Protein AF-0000000083247698 (afdb_homodimer)

Foldseek 3Di:
DPPPPPPPPPVVVVPVLLQLDADPVLVVVLLVLLLVLLVLQLVLLVVVVVVCVVVVHDDDPLSVLSNVLSVLSNVVSVVCVVCVVVSNDQLVVQLVSLVVSLVSLVVSLVVLCCLCPNPPNVLVVCCVVPQVVDQDDDPDPVNVVSVVSNVNSVSSVSNNVSSVVNNVSSVVSNVSSVVSVVVSD/DPPPPPPPPPPVPVPPLLQLDADPVLVVVLLVLLLVLLVLQLVLLVVVVVVCVVVVHDDDPLSVLSNVLSVLSNVVSVVCVVCVVVSNNALVVQLVSLVVSLVSLVVSLVVLCCLCPNPPNVLVVCCVVPQVVDADDDPDPVNVVSVVSNVNSVSSVSNNVSSVVNNVSSVVSNVSSVVSVVVSD

Structure (mmCIF, N/CA/C/O backbone):
data_AF-0000000083247698-model_v1
#
loop_
_entity.id
_entity.type
_entity.pdbx_description
1 polymer Bgt-4722
#
loop_
_atom_site.group_PDB
_atom_site.id
_atom_site.type_symbol
_atom_site.label_atom_id
_atom_site.label_alt_id
_atom_site.label_comp_id
_atom_site.label_asym_id
_atom_site.label_entity_id
_atom_site.label_seq_id
_atom_site.pdbx_PDB_ins_code
_atom_site.Cartn_x
_atom_site.Cartn_y
_atom_site.Cartn_z
_atom_site.occupancy
_atom_site.B_iso_or_equiv
_atom_site.auth_seq_id
_atom_site.auth_comp_id
_atom_site.auth_asym_id
_atom_site.auth_atom_id
_atom_site.pdbx_PDB_model_num
ATOM 1 N N . MET A 1 1 ? 37.094 58.906 33.906 1 31.52 1 MET A N 1
ATOM 2 C CA . MET A 1 1 ? 36.75 58.562 32.562 1 31.52 1 MET A CA 1
ATOM 3 C C . MET A 1 1 ? 36.188 57.125 32.5 1 31.52 1 MET A C 1
ATOM 5 O O . MET A 1 1 ? 36.906 56.156 32.656 1 31.52 1 MET A O 1
ATOM 9 N N . ALA A 1 2 ? 35.031 56.875 33.094 1 42.62 2 ALA A N 1
ATOM 10 C CA . ALA A 1 2 ? 34.25 55.656 33.281 1 42.62 2 ALA A CA 1
ATOM 11 C C . ALA A 1 2 ? 33.969 54.969 31.953 1 42.62 2 ALA A C 1
ATOM 13 O O . ALA A 1 2 ? 33.531 55.625 31 1 42.62 2 ALA A O 1
ATOM 14 N N . LEU A 1 3 ? 34.75 53.969 31.531 1 37.84 3 LEU A N 1
ATOM 15 C CA . LEU A 1 3 ? 34.531 53.062 30.406 1 37.84 3 LEU A CA 1
ATOM 16 C C . LEU A 1 3 ? 33.062 52.688 30.328 1 37.84 3 LEU A C 1
ATOM 18 O O . LEU A 1 3 ? 32.5 52.094 31.25 1 37.84 3 LEU A O 1
ATOM 22 N N . THR A 1 4 ? 32.188 53.531 29.75 1 34.91 4 THR A N 1
ATOM 23 C CA . THR A 1 4 ? 30.797 53.25 29.359 1 34.91 4 THR A CA 1
ATOM 24 C C . THR A 1 4 ? 30.703 51.844 28.75 1 34.91 4 THR A C 1
ATOM 26 O O . THR A 1 4 ? 31.281 51.594 27.688 1 34.91 4 THR A O 1
ATOM 29 N N . GLU A 1 5 ? 30.781 50.781 29.547 1 37.75 5 GLU A N 1
ATOM 30 C CA . GLU A 1 5 ? 30.406 49.469 29.047 1 37.75 5 GLU A CA 1
ATOM 31 C C . GLU A 1 5 ? 29.25 49.531 28.078 1 37.75 5 GLU A C 1
ATOM 33 O O . GLU A 1 5 ? 28.172 50.031 28.422 1 37.75 5 GLU A O 1
ATOM 38 N N . SER A 1 6 ? 29.484 49.875 26.781 1 38.38 6 SER A N 1
ATOM 39 C CA . SER A 1 6 ? 28.531 49.75 25.688 1 38.38 6 SER A CA 1
ATOM 40 C C . SER A 1 6 ? 27.641 48.531 25.875 1 38.38 6 SER A C 1
ATOM 42 O O . SER A 1 6 ? 28.125 47.438 26.078 1 38.38 6 SER A O 1
ATOM 44 N N . THR A 1 7 ? 26.547 48.594 26.625 1 40.41 7 THR A N 1
ATOM 45 C CA . THR A 1 7 ? 25.438 47.656 26.609 1 40.41 7 THR A CA 1
ATOM 46 C C . THR A 1 7 ? 25.203 47.125 25.203 1 40.41 7 THR A C 1
ATOM 48 O O . THR A 1 7 ? 24.734 47.875 24.328 1 40.41 7 THR A O 1
ATOM 51 N N . MET A 1 8 ? 26.141 46.406 24.531 1 43.09 8 MET A N 1
ATOM 52 C CA . MET A 1 8 ? 25.781 45.719 23.281 1 43.09 8 MET A CA 1
ATOM 53 C C . MET A 1 8 ? 24.359 45.188 23.344 1 43.09 8 MET A C 1
ATOM 55 O O . MET A 1 8 ? 23.984 44.5 24.281 1 43.09 8 MET A O 1
ATOM 59 N N . PRO A 1 9 ? 23.344 45.938 22.844 1 39.94 9 PRO A N 1
ATOM 60 C CA . PRO A 1 9 ? 21.984 45.344 22.812 1 39.94 9 PRO A CA 1
ATOM 61 C C . PRO A 1 9 ? 22 43.875 22.5 1 39.94 9 PRO A C 1
ATOM 63 O O . PRO A 1 9 ? 22.844 43.406 21.734 1 39.94 9 PRO A O 1
ATOM 66 N N . GLU A 1 10 ? 21.875 42.969 23.453 1 40.12 10 GLU A N 1
ATOM 67 C CA . GLU A 1 10 ? 21.531 41.594 23.156 1 40.12 10 GLU A CA 1
ATOM 68 C C . GLU A 1 10 ? 20.656 41.5 21.906 1 40.12 10 GLU A C 1
ATOM 70 O O . GLU A 1 10 ? 19.531 42 21.906 1 40.12 10 GLU A O 1
ATOM 75 N N . VAL A 1 11 ? 21.188 41.781 20.672 1 40.38 11 VAL A N 1
ATOM 76 C CA . VAL A 1 11 ? 20.438 41.344 19.484 1 40.38 11 VAL A CA 1
ATOM 77 C C . VAL A 1 11 ? 19.734 40.031 19.781 1 40.38 11 VAL A C 1
ATOM 79 O O . VAL A 1 11 ? 20.375 39 19.953 1 40.38 11 VAL A O 1
ATOM 82 N N . VAL A 1 12 ? 18.812 40.031 20.703 1 40.03 12 VAL A N 1
ATOM 83 C CA . VAL A 1 12 ? 17.859 38.938 20.688 1 40.03 12 VAL A CA 1
ATOM 84 C C . VAL A 1 12 ? 17.656 38.438 19.25 1 40.03 12 VAL A C 1
ATOM 86 O O . VAL A 1 12 ? 17.078 39.156 18.438 1 40.03 12 VAL A O 1
ATOM 89 N N . VAL A 1 13 ? 18.703 38.031 18.594 1 41.31 13 VAL A N 1
ATOM 90 C CA . VAL A 1 13 ? 18.406 37.25 17.391 1 41.31 13 VAL A CA 1
ATOM 91 C C . VAL A 1 13 ? 17.125 36.438 17.609 1 41.31 13 VAL A C 1
ATOM 93 O O . VAL A 1 13 ? 17.062 35.531 18.422 1 41.31 13 VAL A O 1
ATOM 96 N N . ARG A 1 14 ? 16.047 37.094 17.719 1 40.25 14 ARG A N 1
ATOM 97 C CA . ARG A 1 14 ? 14.781 36.406 17.547 1 40.25 14 ARG A CA 1
ATOM 98 C C . ARG A 1 14 ? 14.906 35.344 16.469 1 40.25 14 ARG A C 1
ATOM 100 O O . ARG A 1 14 ? 15.062 35.656 15.281 1 40.25 14 ARG A O 1
ATOM 107 N N . ARG A 1 15 ? 15.68 34.25 16.609 1 41.81 15 ARG A N 1
ATOM 108 C CA . ARG A 1 15 ? 15.438 33.125 15.727 1 41.81 15 ARG A CA 1
ATOM 109 C C . ARG A 1 15 ? 14 33.094 15.219 1 41.81 15 ARG A C 1
ATOM 111 O O . ARG A 1 15 ? 13.078 32.812 15.977 1 41.81 15 ARG A O 1
ATOM 118 N N . ILE A 1 16 ? 13.57 34.188 14.562 1 43.81 16 ILE A N 1
ATOM 119 C CA . ILE A 1 16 ? 12.312 34.156 13.828 1 43.81 16 ILE A CA 1
ATOM 120 C C . ILE A 1 16 ? 12.109 32.75 13.258 1 43.81 16 ILE A C 1
ATOM 122 O O . ILE A 1 16 ? 12.836 32.312 12.359 1 43.81 16 ILE A O 1
ATOM 126 N N . ARG A 1 17 ? 11.984 31.75 13.992 1 48.09 17 ARG A N 1
ATOM 127 C CA . ARG A 1 17 ? 11.438 30.484 13.484 1 48.09 17 ARG A CA 1
ATOM 128 C C . ARG A 1 17 ? 10.508 30.734 12.297 1 48.09 17 ARG A C 1
ATOM 130 O O . ARG A 1 17 ? 9.391 31.219 12.477 1 48.09 17 ARG A O 1
ATOM 137 N N . THR A 1 18 ? 11.094 31.375 11.172 1 50.66 18 THR A N 1
ATOM 138 C CA . THR A 1 18 ? 10.305 31.5 9.945 1 50.66 18 THR A CA 1
ATOM 139 C C . THR A 1 18 ? 9.422 30.266 9.742 1 50.66 18 THR A C 1
ATOM 141 O O . THR A 1 18 ? 9.922 29.141 9.68 1 50.66 18 THR A O 1
ATOM 144 N N . LYS A 1 19 ? 8.344 30.203 10.398 1 61.69 19 LYS A N 1
ATOM 145 C CA . LYS A 1 19 ? 7.332 29.172 10.289 1 61.69 19 LYS A CA 1
ATOM 146 C C . LYS A 1 19 ? 6.801 29.062 8.867 1 61.69 19 LYS A C 1
ATOM 148 O O . LYS A 1 19 ? 6.23 30.016 8.336 1 61.69 19 LYS A O 1
ATOM 153 N N . TYR A 1 20 ? 7.531 28.312 7.895 1 67.56 20 TYR A N 1
ATOM 154 C CA . TYR A 1 20 ? 6.961 28.016 6.586 1 67.56 20 TYR A CA 1
ATOM 155 C C . TYR A 1 20 ? 5.559 27.422 6.719 1 67.56 20 TYR A C 1
ATOM 157 O O . TYR A 1 20 ? 5.324 26.547 7.551 1 67.56 20 TYR A O 1
ATOM 165 N N . HIS A 1 21 ? 4.695 28.203 6.203 1 75.5 21 HIS A N 1
ATOM 166 C CA . HIS A 1 21 ? 3.316 27.734 6.234 1 75.5 21 HIS A CA 1
ATOM 167 C C . HIS A 1 21 ? 3.053 26.734 5.109 1 75.5 21 HIS A C 1
ATOM 169 O O . HIS A 1 21 ? 3.074 27.109 3.932 1 75.5 21 HIS A O 1
ATOM 175 N N . TRP A 1 22 ? 3.148 25.5 5.34 1 78.06 22 TRP A N 1
ATOM 176 C CA . TRP A 1 22 ? 2.834 24.453 4.367 1 78.06 22 TRP A CA 1
ATOM 177 C C . TRP A 1 22 ? 1.338 24.156 4.348 1 78.06 22 TRP A C 1
ATOM 179 O O . TRP A 1 22 ? 0.688 24.141 5.395 1 78.06 22 TRP A O 1
ATOM 189 N N . PRO A 1 23 ? 0.84 24.156 3.156 1 81.25 23 PRO A N 1
ATOM 190 C CA . PRO A 1 23 ? -0.555 23.719 3.088 1 81.25 23 PRO A CA 1
ATOM 191 C C . PRO A 1 23 ? -0.752 22.312 3.619 1 81.25 23 PRO A C 1
ATOM 193 O O . PRO A 1 23 ? -0.334 21.344 2.979 1 81.25 23 PRO A O 1
ATOM 196 N N . SER A 1 24 ? -1.367 22.156 4.594 1 78.81 24 SER A N 1
ATOM 197 C CA . SER A 1 24 ? -1.442 20.906 5.34 1 78.81 24 SER A CA 1
ATOM 198 C C . SER A 1 24 ? -2.16 19.828 4.539 1 78.81 24 SER A C 1
ATOM 200 O O . SER A 1 24 ? -1.718 18.672 4.504 1 78.81 24 SER A O 1
ATOM 202 N N . VAL A 1 25 ? -3.215 20.172 3.852 1 78.69 25 VAL A N 1
ATOM 203 C CA . VAL A 1 25 ? -4.012 19.172 3.133 1 78.69 25 VAL A CA 1
ATOM 204 C C . VAL A 1 25 ? -3.217 18.625 1.95 1 78.69 25 VAL A C 1
ATOM 206 O O . VAL A 1 25 ? -3.193 17.422 1.717 1 78.69 25 VAL A O 1
ATOM 209 N N . GLN A 1 26 ? -2.582 19.547 1.287 1 84 26 GLN A N 1
ATOM 210 C CA . GLN A 1 26 ? -1.812 19.141 0.116 1 84 26 GLN A CA 1
ATOM 211 C C . GLN A 1 26 ? -0.6 18.312 0.517 1 84 26 GLN A C 1
ATOM 213 O O . GLN A 1 26 ? -0.298 17.297 -0.121 1 84 26 GLN A O 1
ATOM 218 N N . LEU A 1 27 ? -0.031 18.656 1.546 1 85.88 27 LEU A N 1
ATOM 219 C CA . LEU A 1 27 ? 1.153 17.938 2.016 1 85.88 27 LEU A CA 1
ATOM 220 C C . LEU A 1 27 ? 0.784 16.562 2.525 1 85.88 27 LEU A C 1
ATOM 222 O O . LEU A 1 27 ? 1.477 15.578 2.234 1 85.88 27 LEU A O 1
ATOM 226 N N . ASN A 1 28 ? -0.292 16.578 3.188 1 83.69 28 ASN A N 1
ATOM 227 C CA . ASN A 1 28 ? -0.731 15.289 3.73 1 83.69 28 ASN A CA 1
ATOM 228 C C . ASN A 1 28 ? -1.12 14.32 2.621 1 83.69 28 ASN A C 1
ATOM 230 O O . ASN A 1 28 ? -0.814 13.125 2.699 1 83.69 28 ASN A O 1
ATOM 234 N N . SER A 1 29 ? -1.734 14.797 1.701 1 84.62 29 SER A N 1
ATOM 235 C CA . SER A 1 29 ? -2.123 13.953 0.578 1 84.62 29 SER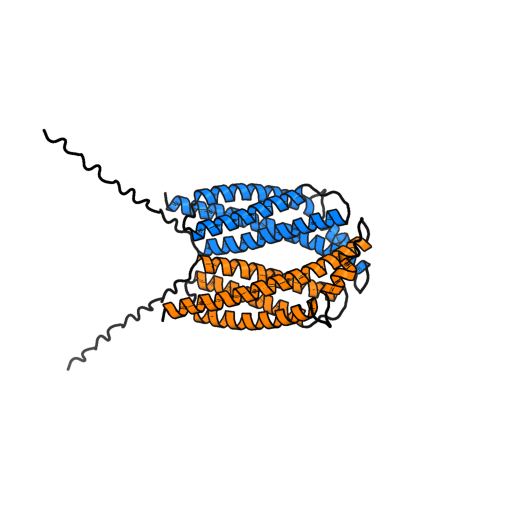 A CA 1
ATOM 236 C C . SER A 1 29 ? -0.903 13.453 -0.188 1 84.62 29 SER A C 1
ATOM 238 O O . SER A 1 29 ? -0.856 12.297 -0.606 1 84.62 29 SER A O 1
ATOM 240 N N . TRP A 1 30 ? -0.017 14.359 -0.376 1 91.06 30 TRP A N 1
ATOM 241 C CA . TRP A 1 30 ? 1.212 13.984 -1.066 1 91.06 30 TRP A CA 1
ATOM 242 C C . TRP A 1 30 ? 1.955 12.891 -0.298 1 91.06 30 TRP A C 1
ATOM 244 O O . TRP A 1 30 ? 2.389 11.898 -0.882 1 91.06 30 TRP A O 1
ATOM 254 N N . LEU A 1 31 ? 2.074 13.055 1.027 1 89.69 31 LEU A N 1
ATOM 255 C CA . LEU A 1 31 ? 2.783 12.094 1.863 1 89.69 31 LEU A CA 1
ATOM 256 C C . LEU A 1 31 ? 2.107 10.727 1.809 1 89.69 31 LEU A C 1
ATOM 258 O O . LEU A 1 31 ? 2.785 9.703 1.708 1 89.69 31 LEU A O 1
ATOM 262 N N . ALA A 1 32 ? 0.828 10.734 1.843 1 87.19 32 ALA A N 1
ATOM 263 C CA . ALA A 1 32 ? 0.068 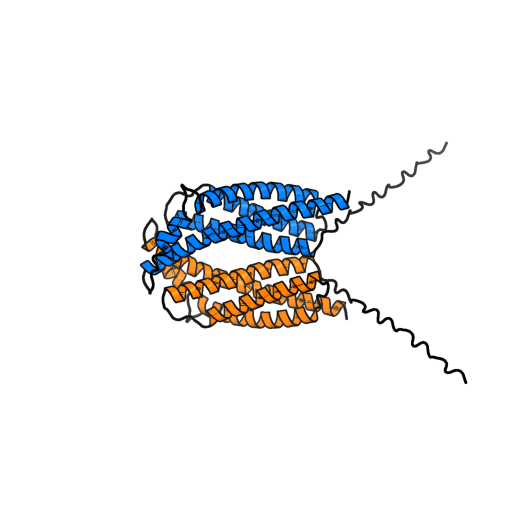9.484 1.832 1 87.19 32 ALA A CA 1
ATOM 264 C C . ALA A 1 32 ? 0.256 8.742 0.515 1 87.19 32 ALA A C 1
ATOM 266 O O . ALA A 1 32 ? 0.58 7.547 0.509 1 87.19 32 ALA A O 1
ATOM 267 N N . ILE A 1 33 ? 0.154 9.391 -0.565 1 90 33 ILE A N 1
ATOM 268 C CA . ILE A 1 33 ? 0.223 8.781 -1.886 1 90 33 ILE A CA 1
ATOM 269 C C . ILE A 1 33 ? 1.647 8.305 -2.16 1 90 33 ILE A C 1
ATOM 271 O O . ILE A 1 33 ? 1.853 7.195 -2.662 1 90 33 ILE A O 1
ATOM 275 N N . MET A 1 34 ? 2.619 9.109 -1.804 1 94 34 MET A N 1
ATOM 276 C CA . MET A 1 34 ? 4.012 8.75 -2.061 1 94 34 MET A CA 1
ATOM 277 C C . MET A 1 34 ? 4.445 7.586 -1.179 1 94 34 MET A C 1
ATOM 279 O O . MET A 1 34 ? 5.258 6.758 -1.592 1 94 34 MET A O 1
ATOM 283 N N . LEU A 1 35 ? 3.898 7.57 -0.007 1 90.25 35 LEU A N 1
ATOM 284 C CA . LEU A 1 35 ? 4.234 6.449 0.866 1 90.25 35 LEU A CA 1
ATOM 285 C C . LEU A 1 35 ? 3.668 5.145 0.315 1 90.25 35 LEU A C 1
ATOM 287 O O . LEU A 1 35 ? 4.371 4.133 0.253 1 90.25 35 LEU A O 1
ATOM 291 N N . VAL A 1 36 ? 2.432 5.176 -0.107 1 89.19 36 VAL A N 1
ATOM 292 C CA . VAL A 1 36 ? 1.795 3.996 -0.683 1 89.19 36 VAL A CA 1
ATOM 293 C C . VAL A 1 36 ? 2.537 3.574 -1.949 1 89.19 36 VAL A C 1
ATOM 295 O O . VAL A 1 36 ? 2.857 2.396 -2.127 1 89.19 36 VAL A O 1
ATOM 298 N N . GLY A 1 37 ? 2.812 4.535 -2.805 1 92.81 37 GLY A N 1
ATOM 299 C CA . GLY A 1 37 ? 3.477 4.246 -4.066 1 92.81 37 GLY A CA 1
ATOM 300 C C . GLY A 1 37 ? 4.875 3.682 -3.889 1 92.81 37 GLY A C 1
ATOM 301 O O . GLY A 1 37 ? 5.23 2.684 -4.52 1 92.81 37 GLY A O 1
ATOM 302 N N . SER A 1 38 ? 5.656 4.242 -3.043 1 94.81 38 SER A N 1
ATOM 303 C CA . SER A 1 38 ? 7.031 3.807 -2.83 1 94.81 38 SER A CA 1
ATOM 304 C C . SER A 1 38 ? 7.078 2.438 -2.16 1 94.81 38 SER A C 1
ATOM 306 O O . SER A 1 38 ? 7.926 1.606 -2.496 1 94.81 38 SER A O 1
ATOM 308 N N . SER A 1 39 ? 6.238 2.217 -1.213 1 90.88 39 SER A N 1
ATOM 309 C CA . SER A 1 39 ? 6.191 0.914 -0.557 1 90.88 39 SER A CA 1
ATOM 310 C C . SER A 1 39 ? 5.742 -0.177 -1.524 1 90.88 39 SER A C 1
ATOM 312 O O . SER A 1 39 ? 6.254 -1.298 -1.484 1 90.88 39 SER A O 1
ATOM 314 N N . ALA A 1 40 ? 4.742 0.139 -2.35 1 92.31 40 ALA A N 1
ATOM 315 C CA . ALA A 1 40 ? 4.27 -0.819 -3.346 1 92.31 40 ALA A CA 1
ATOM 316 C C . ALA A 1 40 ? 5.383 -1.187 -4.324 1 92.31 40 ALA A C 1
ATOM 318 O O . ALA A 1 40 ? 5.578 -2.363 -4.637 1 92.31 40 ALA A O 1
ATOM 319 N N . ILE A 1 41 ? 6.094 -0.182 -4.801 1 96.44 41 ILE A N 1
ATOM 320 C CA . ILE A 1 41 ? 7.172 -0.425 -5.754 1 96.44 41 ILE A CA 1
ATOM 321 C C . ILE A 1 41 ? 8.266 -1.256 -5.094 1 96.44 41 ILE A C 1
ATOM 323 O O . ILE A 1 41 ? 8.789 -2.201 -5.695 1 96.44 41 ILE A O 1
ATOM 327 N N . LEU A 1 42 ? 8.609 -0.902 -3.898 1 94.62 42 LEU A N 1
ATOM 328 C CA . LEU A 1 42 ? 9.609 -1.665 -3.154 1 94.62 42 LEU A CA 1
ATOM 329 C C . LEU A 1 42 ? 9.18 -3.119 -3 1 94.62 42 LEU A C 1
ATOM 331 O O . LEU A 1 42 ? 9.969 -4.035 -3.225 1 94.62 42 LEU A O 1
ATOM 335 N N . GLY A 1 43 ? 7.973 -3.297 -2.668 1 92.12 43 GLY A N 1
ATOM 336 C CA . GLY A 1 43 ? 7.461 -4.648 -2.512 1 92.12 43 GLY A CA 1
ATOM 337 C C . GLY A 1 43 ? 7.453 -5.438 -3.807 1 92.12 43 GLY A C 1
ATOM 338 O O . GLY A 1 43 ? 7.852 -6.605 -3.832 1 92.12 43 GLY A O 1
ATOM 339 N N . ILE A 1 44 ? 7.012 -4.809 -4.867 1 95.75 44 ILE A N 1
ATOM 340 C CA . ILE A 1 44 ? 6.906 -5.477 -6.16 1 95.75 44 ILE A CA 1
ATOM 341 C C . ILE A 1 44 ? 8.289 -5.91 -6.633 1 95.75 44 ILE A C 1
ATOM 343 O O . ILE A 1 44 ? 8.5 -7.07 -6.992 1 95.75 44 ILE A O 1
ATOM 347 N N . PHE A 1 45 ? 9.25 -5.043 -6.598 1 98 45 PHE A N 1
ATOM 348 C CA . PHE A 1 45 ? 10.562 -5.363 -7.152 1 98 45 PHE A CA 1
ATOM 349 C C . PHE A 1 45 ? 11.344 -6.27 -6.207 1 98 45 PHE A C 1
ATOM 351 O O . PHE A 1 45 ? 12.195 -7.043 -6.648 1 98 45 PHE A O 1
ATOM 358 N N . SER A 1 46 ? 11.062 -6.215 -4.949 1 95.75 46 SER A N 1
ATOM 359 C CA . SER A 1 46 ? 11.625 -7.219 -4.051 1 95.75 46 SER A CA 1
ATOM 360 C C . SER A 1 46 ? 11.109 -8.609 -4.391 1 95.75 46 SER A C 1
ATOM 362 O O . SER A 1 46 ? 11.867 -9.586 -4.363 1 95.75 46 SER A O 1
ATOM 364 N N . SER A 1 47 ? 9.805 -8.68 -4.754 1 95.44 47 SER A N 1
ATOM 365 C CA . SER A 1 47 ? 9.234 -9.969 -5.137 1 95.44 47 SER A CA 1
ATOM 366 C C . SER A 1 47 ? 9.812 -10.461 -6.457 1 95.44 47 SER A C 1
ATOM 368 O O . SER A 1 47 ? 9.969 -11.664 -6.664 1 95.44 47 SER A O 1
ATOM 370 N N . PHE A 1 48 ? 10.125 -9.531 -7.352 1 96.94 48 PHE A N 1
ATOM 371 C CA . PHE A 1 48 ? 10.734 -9.906 -8.617 1 96.94 48 PHE A CA 1
ATOM 372 C C . PHE A 1 48 ? 12.109 -10.531 -8.398 1 96.94 48 PHE A C 1
ATOM 374 O O . PHE A 1 48 ? 12.453 -11.531 -9.023 1 96.94 48 PHE A O 1
ATOM 381 N N . ILE A 1 49 ? 12.844 -9.914 -7.547 1 96.94 49 ILE A N 1
ATOM 382 C CA . ILE A 1 49 ? 14.172 -10.438 -7.254 1 96.94 49 ILE A CA 1
ATOM 383 C C . ILE A 1 49 ? 14.055 -11.836 -6.645 1 96.94 49 ILE A C 1
ATOM 385 O O . ILE A 1 49 ? 14.805 -12.742 -7.016 1 96.94 49 ILE A O 1
ATOM 389 N N . ALA A 1 50 ? 13.094 -12.016 -5.746 1 93.44 50 ALA A N 1
ATOM 390 C CA . ALA A 1 50 ? 12.867 -13.32 -5.133 1 93.44 50 ALA A CA 1
ATOM 391 C C . ALA A 1 50 ? 12.453 -14.352 -6.18 1 93.44 50 ALA A C 1
ATOM 393 O O . ALA A 1 50 ? 12.891 -15.5 -6.133 1 93.44 50 ALA A O 1
ATOM 394 N N . THR A 1 51 ? 11.625 -13.961 -7.102 1 94.69 51 THR A N 1
ATOM 395 C CA . THR A 1 51 ? 11.188 -14.852 -8.172 1 94.69 51 THR A CA 1
ATOM 396 C C . THR A 1 51 ? 12.359 -15.25 -9.062 1 94.69 51 THR A C 1
ATOM 398 O O . THR A 1 51 ? 12.508 -16.422 -9.414 1 94.69 51 THR A O 1
ATOM 401 N N . GLN A 1 52 ? 13.18 -14.258 -9.344 1 95.62 52 GLN A N 1
ATOM 402 C CA . GLN A 1 52 ? 14.344 -14.539 -10.18 1 95.62 52 GLN A CA 1
ATOM 403 C C . GLN A 1 52 ? 15.305 -15.5 -9.484 1 95.62 52 GLN A C 1
ATOM 405 O O . GLN A 1 52 ? 15.867 -16.391 -10.125 1 95.62 52 GLN A O 1
ATOM 410 N N . ARG A 1 53 ? 15.461 -15.344 -8.25 1 93.81 53 ARG A N 1
ATOM 411 C CA . ARG A 1 53 ? 16.344 -16.219 -7.48 1 93.81 53 ARG A CA 1
ATOM 412 C C . ARG A 1 53 ? 15.789 -17.641 -7.422 1 93.81 53 ARG A C 1
ATOM 414 O O . ARG A 1 53 ? 16.547 -18.609 -7.539 1 93.81 53 ARG A O 1
ATOM 421 N N . GLN A 1 54 ? 14.484 -17.75 -7.242 1 93.75 54 GLN A N 1
ATOM 422 C CA . GLN A 1 54 ? 13.852 -19.062 -7.199 1 93.75 54 GLN A CA 1
ATOM 423 C C . GLN A 1 54 ? 13.961 -19.766 -8.547 1 93.75 54 GLN A C 1
ATOM 425 O O . GLN A 1 54 ? 14.117 -20.984 -8.602 1 93.75 54 GLN A O 1
ATOM 430 N N . LEU A 1 55 ? 13.891 -19.016 -9.656 1 95.06 55 LEU A N 1
ATOM 431 C CA . LEU A 1 55 ? 13.977 -19.578 -11 1 95.06 55 LEU A CA 1
ATOM 432 C C . LEU A 1 55 ? 15.43 -19.766 -11.422 1 95.06 55 LEU A C 1
ATOM 434 O O . LEU A 1 55 ? 15.703 -20.406 -12.438 1 95.06 55 LEU A O 1
ATOM 438 N N . LYS A 1 56 ? 16.312 -19.188 -10.633 1 94.56 56 LYS A N 1
ATOM 439 C CA . LYS A 1 56 ? 17.75 -19.266 -10.891 1 94.56 56 LYS A CA 1
ATOM 440 C C . LYS A 1 56 ? 18.109 -18.672 -12.242 1 94.56 56 LYS A C 1
ATOM 442 O O . LYS A 1 56 ? 18.859 -19.266 -13.016 1 94.56 56 LYS A O 1
ATOM 447 N N . ILE A 1 57 ? 17.484 -17.578 -12.531 1 93.12 57 ILE A N 1
ATOM 448 C CA . ILE A 1 57 ? 17.797 -16.828 -13.742 1 93.12 57 ILE A CA 1
ATOM 449 C C . ILE A 1 57 ? 18.469 -15.508 -13.375 1 93.12 57 ILE A C 1
ATOM 451 O O . ILE A 1 57 ? 18.484 -15.109 -12.203 1 93.12 57 ILE A O 1
ATOM 455 N N . GLY A 1 58 ? 19.125 -14.93 -14.305 1 92.94 58 GLY A N 1
ATOM 456 C CA . GLY A 1 58 ? 19.797 -13.672 -14.039 1 92.94 58 GLY A CA 1
ATOM 457 C C . GLY A 1 58 ? 18.875 -12.57 -13.594 1 92.94 58 GLY A C 1
ATOM 458 O O . GLY A 1 58 ? 17.703 -12.539 -13.977 1 92.94 58 GLY A O 1
ATOM 459 N N . ILE A 1 59 ? 19.359 -11.672 -12.766 1 95 59 ILE A N 1
ATOM 460 C CA . ILE A 1 59 ? 18.609 -10.531 -12.25 1 95 59 ILE A CA 1
ATOM 461 C C . ILE A 1 59 ? 18.984 -9.273 -13.016 1 95 59 ILE A C 1
ATOM 463 O O . ILE A 1 59 ? 20.125 -8.797 -12.922 1 95 59 ILE A O 1
ATOM 467 N N . PRO A 1 60 ? 18.062 -8.711 -13.742 1 94.31 60 PRO A N 1
ATOM 468 C CA . PRO A 1 60 ? 18.375 -7.465 -14.438 1 94.31 60 PRO A CA 1
ATOM 469 C C . PRO A 1 60 ? 18.734 -6.332 -13.477 1 94.31 60 PRO A C 1
ATOM 471 O O . PRO A 1 60 ? 18.219 -6.273 -12.359 1 94.31 60 PRO A O 1
ATOM 474 N N . TRP A 1 61 ? 19.469 -5.367 -13.867 1 95.31 61 TRP A N 1
ATOM 475 C CA . TRP A 1 61 ? 20 -4.309 -13.008 1 95.31 61 TRP A CA 1
ATOM 476 C C . TRP A 1 61 ? 18.875 -3.389 -12.531 1 95.31 61 TRP A C 1
ATOM 478 O O . TRP A 1 61 ? 18.984 -2.762 -11.477 1 95.31 61 TRP A O 1
ATOM 488 N N . TYR A 1 62 ? 17.766 -3.25 -13.273 1 95.19 62 TYR A N 1
ATOM 489 C CA . TYR A 1 62 ? 16.734 -2.293 -12.914 1 95.19 62 TYR A CA 1
ATOM 490 C C . TYR A 1 62 ? 15.867 -2.824 -11.773 1 95.19 62 TYR A C 1
ATOM 492 O O . TYR A 1 62 ? 15.078 -2.082 -11.188 1 95.19 62 TYR A O 1
ATOM 500 N N . PHE A 1 63 ? 16.109 -4.121 -11.391 1 97.44 63 PHE A N 1
ATOM 501 C CA . PHE A 1 63 ? 15.383 -4.656 -10.25 1 97.44 63 PHE A CA 1
ATOM 502 C C . PHE A 1 63 ? 15.961 -4.129 -8.938 1 97.44 63 PHE A C 1
ATOM 504 O O . PHE A 1 63 ? 15.266 -3.465 -8.172 1 97.44 63 PHE A O 1
ATOM 511 N N . PRO A 1 64 ? 17.25 -4.441 -8.727 1 97.12 64 PRO A N 1
ATOM 512 C CA . PRO A 1 64 ? 17.812 -3.859 -7.508 1 97.12 64 PRO A CA 1
ATOM 513 C C . PRO A 1 64 ? 17.828 -2.332 -7.535 1 97.12 64 PRO A C 1
ATOM 515 O O . PRO A 1 64 ? 17.766 -1.69 -6.484 1 97.12 64 PRO A O 1
ATOM 518 N N . TYR A 1 65 ? 17.922 -1.727 -8.688 1 98.31 65 TYR A N 1
ATOM 519 C CA . TYR A 1 65 ? 17.844 -0.276 -8.812 1 98.31 65 TYR A CA 1
ATOM 520 C C . TYR A 1 65 ? 16.547 0.248 -8.195 1 98.31 65 TYR A C 1
ATOM 522 O O . TYR A 1 65 ? 16.578 1.173 -7.379 1 98.31 65 TYR A O 1
ATOM 530 N N . TRP A 1 66 ? 15.445 -0.378 -8.516 1 98.12 66 TRP A N 1
ATOM 531 C CA . TRP A 1 66 ? 14.156 0.088 -8.016 1 98.12 66 TRP A CA 1
ATOM 532 C C . TRP A 1 66 ? 13.992 -0.251 -6.539 1 98.12 66 TRP A C 1
ATOM 534 O O . TRP A 1 66 ? 13.328 0.48 -5.801 1 98.12 66 TRP A O 1
ATOM 544 N N . VAL A 1 67 ? 14.617 -1.319 -6.055 1 97.56 67 VAL A N 1
ATOM 545 C CA . VAL A 1 67 ? 14.609 -1.608 -4.621 1 97.56 67 VAL A CA 1
ATOM 546 C C . VAL A 1 67 ? 15.359 -0.513 -3.867 1 97.56 67 VAL A C 1
ATOM 548 O O . VAL A 1 67 ? 14.883 -0.028 -2.836 1 97.56 67 VAL A O 1
ATOM 551 N N . THR A 1 68 ? 16.453 -0.103 -4.434 1 98 68 THR A N 1
ATOM 552 C CA . THR A 1 68 ? 17.266 0.941 -3.809 1 98 68 THR A CA 1
ATOM 553 C C . THR A 1 68 ? 16.531 2.277 -3.834 1 98 68 THR A C 1
ATOM 555 O O . THR A 1 68 ? 16.406 2.943 -2.805 1 98 68 THR A O 1
ATOM 558 N N . VAL A 1 69 ? 16.031 2.586 -4.969 1 98 69 VAL A N 1
ATOM 559 C CA . VAL A 1 69 ? 15.344 3.863 -5.137 1 98 69 VAL A CA 1
ATOM 560 C C . VAL A 1 69 ? 14.055 3.875 -4.316 1 98 69 VAL A C 1
ATOM 562 O O . VAL A 1 69 ? 13.703 4.895 -3.719 1 98 69 VAL A O 1
ATOM 565 N N . GLY A 1 70 ? 13.344 2.766 -4.328 1 97.38 70 GLY A N 1
ATOM 566 C CA . GLY A 1 70 ? 12.172 2.658 -3.484 1 97.38 70 GLY A CA 1
ATOM 567 C C . GLY A 1 70 ? 12.477 2.838 -2.01 1 97.38 70 GLY A C 1
ATOM 568 O O . GLY A 1 70 ? 11.742 3.529 -1.298 1 97.38 70 GLY A O 1
ATOM 569 N N . THR A 1 71 ? 13.516 2.234 -1.559 1 97.38 71 THR A N 1
ATOM 570 C CA . THR A 1 71 ? 13.938 2.361 -0.169 1 97.38 71 THR A CA 1
ATOM 571 C C . THR A 1 71 ? 14.312 3.807 0.152 1 97.38 71 THR A C 1
ATOM 573 O O . THR A 1 71 ? 13.922 4.336 1.194 1 97.38 71 THR A O 1
ATOM 576 N N . LEU A 1 72 ? 15.031 4.379 -0.719 1 97.69 72 LEU A N 1
ATOM 577 C CA . LEU A 1 72 ? 15.414 5.777 -0.544 1 97.69 72 LEU A CA 1
ATOM 578 C C . LEU A 1 72 ? 14.188 6.676 -0.46 1 97.69 72 LEU A C 1
ATOM 580 O O . LEU A 1 72 ? 14.164 7.625 0.322 1 97.69 72 LEU A O 1
ATOM 584 N N . SER A 1 73 ? 13.203 6.367 -1.293 1 97.44 73 SER A N 1
ATOM 585 C CA . SER A 1 73 ? 11.969 7.148 -1.286 1 97.44 73 SER A CA 1
ATOM 586 C C . SER A 1 73 ? 11.242 7.016 0.047 1 97.44 73 SER A C 1
ATOM 588 O O . SER A 1 73 ? 10.758 8.008 0.597 1 97.44 73 SER A O 1
ATOM 590 N N . VAL A 1 74 ? 11.211 5.859 0.582 1 94.44 74 VAL A N 1
ATOM 591 C CA . VAL A 1 74 ? 10.562 5.633 1.868 1 94.44 74 VAL A CA 1
ATOM 592 C C . VAL A 1 74 ? 11.32 6.363 2.969 1 94.44 74 VAL A C 1
ATOM 594 O O . VAL A 1 74 ? 10.719 7.004 3.834 1 94.44 74 VAL A O 1
ATOM 597 N N . ILE A 1 75 ? 12.578 6.32 2.975 1 95.88 75 ILE A N 1
ATOM 598 C CA . ILE A 1 75 ? 13.414 7.012 3.953 1 95.88 75 ILE A CA 1
ATOM 599 C C . ILE A 1 75 ? 13.164 8.516 3.877 1 95.88 75 ILE A C 1
ATOM 601 O O . ILE A 1 75 ? 13.047 9.188 4.906 1 95.88 75 ILE A O 1
ATOM 605 N N . PHE A 1 76 ? 13.102 8.992 2.66 1 96.44 76 PHE A N 1
ATOM 606 C CA . PHE A 1 76 ? 12.836 10.414 2.451 1 96.44 76 PHE A CA 1
ATOM 607 C C . PHE A 1 76 ? 11.508 10.805 3.092 1 96.44 76 PHE A C 1
ATOM 609 O O . PHE A 1 76 ? 11.422 11.836 3.764 1 96.44 76 PHE A O 1
ATOM 616 N N . ILE A 1 77 ? 10.477 10.031 2.924 1 92.69 77 ILE A N 1
ATOM 617 C CA . ILE A 1 77 ? 9.156 10.312 3.475 1 92.69 77 ILE A CA 1
ATOM 618 C C . ILE A 1 77 ? 9.219 10.281 5 1 92.69 77 ILE A C 1
ATOM 620 O O . ILE A 1 77 ? 8.625 11.125 5.672 1 92.69 77 ILE A O 1
ATOM 624 N N . LEU A 1 78 ? 9.953 9.344 5.582 1 90.62 78 LEU A N 1
ATOM 625 C CA . LEU A 1 78 ? 10.094 9.242 7.031 1 90.62 78 LEU A CA 1
ATOM 626 C C . LEU A 1 78 ? 10.828 10.461 7.586 1 90.62 78 LEU A C 1
ATOM 628 O O . LEU A 1 78 ? 10.484 10.961 8.656 1 90.62 78 LEU A O 1
ATOM 632 N N . ILE A 1 79 ? 11.82 10.898 6.863 1 92.94 79 ILE A N 1
ATOM 633 C CA . ILE A 1 79 ? 12.539 12.109 7.254 1 92.94 79 ILE A CA 1
ATOM 634 C C . ILE A 1 79 ? 11.586 13.297 7.223 1 92.94 79 ILE A C 1
ATOM 636 O O . ILE A 1 79 ? 11.609 14.141 8.125 1 92.94 79 ILE A O 1
ATOM 640 N N . MET A 1 80 ? 10.789 13.344 6.172 1 91.31 80 MET A N 1
ATOM 641 C CA . MET A 1 80 ? 9.812 14.43 6.074 1 91.31 80 MET A CA 1
ATOM 642 C C . MET A 1 80 ? 8.852 14.406 7.254 1 91.31 80 MET A C 1
ATOM 644 O O . MET A 1 80 ? 8.516 15.453 7.812 1 91.31 80 MET A O 1
ATOM 648 N N . PHE A 1 81 ? 8.414 13.234 7.68 1 86.94 81 PHE A N 1
ATOM 649 C CA . PHE A 1 81 ? 7.555 13.109 8.852 1 86.94 81 PHE A CA 1
ATOM 650 C C . PHE A 1 81 ? 8.266 13.609 10.102 1 86.94 81 PHE A C 1
ATOM 652 O O . PHE A 1 81 ? 7.664 14.305 10.93 1 86.94 81 PHE A O 1
ATOM 659 N N . TRP A 1 82 ? 9.484 13.227 10.219 1 87.19 82 TRP A N 1
ATOM 660 C CA . TRP A 1 82 ? 10.281 13.648 11.359 1 87.19 82 TRP A CA 1
ATOM 661 C C . TRP A 1 82 ? 10.445 15.164 11.383 1 87.19 82 TRP A C 1
ATOM 663 O O . TRP A 1 82 ? 10.312 15.789 12.438 1 87.19 82 TRP A O 1
ATOM 673 N N . LEU A 1 83 ? 10.641 15.789 10.227 1 86.5 83 LEU A N 1
ATOM 674 C CA . LEU A 1 83 ? 10.812 17.234 10.125 1 86.5 83 LEU A CA 1
ATOM 675 C C . LEU A 1 83 ? 9.5 17.953 10.414 1 86.5 83 LEU A C 1
ATOM 677 O O . LEU A 1 83 ? 9.5 19.047 11 1 86.5 83 LEU A O 1
ATOM 681 N N . ILE A 1 84 ? 8.414 17.375 9.969 1 83.94 84 ILE A N 1
ATOM 682 C CA . ILE A 1 84 ? 7.105 17.969 10.227 1 83.94 84 ILE A CA 1
ATOM 683 C C . ILE A 1 84 ? 6.812 17.938 11.727 1 83.94 84 ILE A C 1
ATOM 685 O O . ILE A 1 84 ? 6.297 18.906 12.281 1 83.94 84 ILE A O 1
ATOM 689 N N . ALA A 1 85 ? 7.176 16.922 12.469 1 82.75 85 ALA A N 1
ATOM 690 C CA . ALA A 1 85 ? 6.961 16.781 13.906 1 82.75 85 ALA A CA 1
ATOM 691 C C . ALA A 1 85 ? 7.785 17.797 14.688 1 82.75 85 ALA A C 1
ATOM 693 O O . ALA A 1 85 ? 7.367 18.266 15.75 1 82.75 85 ALA A O 1
ATOM 694 N N . ARG A 1 86 ? 8.898 18.125 14.109 1 82.38 86 ARG A N 1
ATOM 695 C CA . ARG A 1 86 ? 9.773 19.078 14.781 1 82.38 86 ARG A CA 1
ATOM 696 C C . ARG A 1 86 ? 9.516 20.5 14.289 1 82.38 86 ARG A C 1
ATOM 698 O O . ARG A 1 86 ? 10.188 21.438 14.711 1 82.38 86 ARG A O 1
ATOM 705 N N . ARG A 1 87 ? 8.656 20.688 13.469 1 79.06 87 ARG A N 1
ATOM 706 C CA . ARG A 1 87 ? 8.312 21.984 12.906 1 79.06 87 ARG A CA 1
ATOM 707 C C . ARG A 1 87 ? 9.523 22.641 12.242 1 79.06 87 ARG A C 1
ATOM 709 O O . ARG A 1 87 ? 9.75 23.844 12.391 1 79.06 87 ARG A O 1
ATOM 716 N N . GLN A 1 88 ? 10.305 21.891 11.711 1 82.31 88 GLN A N 1
ATOM 717 C CA . GLN A 1 88 ? 11.508 22.359 11.039 1 82.31 88 GLN A CA 1
ATOM 718 C C . GLN A 1 88 ? 11.523 21.953 9.578 1 82.31 88 GLN A C 1
ATOM 720 O O . GLN A 1 88 ? 12.578 21.609 9.031 1 82.31 88 GLN A O 1
ATOM 725 N N . LEU A 1 89 ? 10.383 21.953 8.969 1 78.88 89 LEU A N 1
ATOM 726 C CA . LEU A 1 89 ? 10.328 21.562 7.562 1 78.88 89 LEU A CA 1
ATOM 727 C C . LEU A 1 89 ? 10.742 22.719 6.664 1 78.88 89 LEU A C 1
ATOM 729 O O . LEU A 1 89 ? 9.906 23.531 6.262 1 78.88 89 LEU A O 1
ATOM 733 N N . LEU A 1 90 ? 12.055 22.75 6.383 1 80.75 90 LEU A N 1
ATOM 734 C CA . LEU A 1 90 ? 12.617 23.766 5.508 1 80.75 90 LEU A CA 1
ATOM 735 C C . LEU A 1 90 ? 12.328 23.453 4.043 1 80.75 90 LEU A C 1
ATOM 737 O O . LEU A 1 90 ? 12.531 22.328 3.6 1 80.75 90 LEU A O 1
ATOM 741 N N . PRO A 1 91 ? 11.883 24.375 3.303 1 86.19 91 PRO A N 1
ATOM 742 C CA . PRO A 1 91 ? 11.578 24.141 1.89 1 86.19 91 PRO A CA 1
ATOM 743 C C . PRO A 1 91 ? 12.805 23.766 1.073 1 86.19 91 PRO A C 1
ATOM 745 O O . PRO A 1 91 ? 12.703 23.016 0.104 1 86.19 91 PRO A O 1
ATOM 748 N N . GLY A 1 92 ? 13.969 24.25 1.446 1 86.31 92 GLY A N 1
ATOM 749 C CA . GLY A 1 92 ? 15.188 23.938 0.714 1 86.31 92 GLY A CA 1
ATOM 750 C C . GLY A 1 92 ? 15.523 22.469 0.708 1 86.31 92 GLY A C 1
ATOM 751 O O . GLY A 1 92 ? 15.859 21.906 -0.336 1 86.31 92 GLY A O 1
ATOM 752 N N . ILE A 1 93 ? 15.445 21.875 1.859 1 88 93 ILE A N 1
ATOM 753 C CA . ILE A 1 93 ? 15.727 20.438 1.979 1 88 93 ILE A CA 1
ATOM 754 C C . ILE A 1 93 ? 14.703 19.641 1.178 1 88 93 ILE A C 1
ATOM 756 O O . ILE A 1 93 ? 15.047 18.656 0.521 1 88 93 ILE A O 1
ATOM 760 N N . VAL A 1 94 ? 13.484 20.031 1.166 1 92.06 94 VAL A N 1
ATOM 761 C CA . VAL A 1 94 ? 12.406 19.344 0.466 1 92.06 94 VAL A CA 1
ATOM 762 C C . VAL A 1 94 ? 12.602 19.469 -1.043 1 92.06 94 VAL A C 1
ATOM 764 O O . VAL A 1 94 ? 12.422 18.5 -1.782 1 92.06 94 VAL A O 1
ATOM 767 N N . ILE A 1 95 ? 13.031 20.625 -1.506 1 94.31 95 ILE A N 1
ATOM 768 C CA . ILE A 1 95 ? 13.25 20.844 -2.93 1 94.31 95 ILE A CA 1
ATOM 769 C C . ILE A 1 95 ? 14.422 20 -3.412 1 94.31 95 ILE A C 1
ATOM 771 O O . ILE A 1 95 ? 14.32 19.312 -4.434 1 94.31 95 ILE A O 1
ATOM 775 N N . MET A 1 96 ? 15.523 19.984 -2.707 1 95 96 MET A N 1
ATOM 776 C CA . MET A 1 96 ? 16.703 19.219 -3.09 1 95 96 MET A CA 1
ATOM 777 C C . MET A 1 96 ? 16.406 17.734 -3.105 1 95 96 MET A C 1
ATOM 779 O O . MET A 1 96 ? 16.719 17.031 -4.074 1 95 96 MET A O 1
ATOM 783 N N . GLY A 1 97 ? 15.836 17.266 -2.029 1 94.62 97 GLY A N 1
ATOM 784 C CA . GLY A 1 97 ? 15.508 15.844 -1.952 1 94.62 97 GLY A CA 1
ATOM 785 C C . GLY A 1 97 ? 14.531 15.398 -3.023 1 94.62 97 GLY A C 1
ATOM 786 O O . GLY A 1 97 ? 14.703 14.344 -3.633 1 94.62 97 GLY A O 1
ATOM 787 N N . SER A 1 98 ? 13.555 16.188 -3.293 1 96.94 98 SER A N 1
ATOM 788 C CA . SER A 1 98 ? 12.562 15.852 -4.312 1 96.94 98 SER A CA 1
ATOM 789 C C . SER A 1 98 ? 13.18 15.859 -5.707 1 96.94 98 SER A C 1
ATOM 791 O O . SER A 1 98 ? 12.82 15.047 -6.555 1 96.94 98 SER A O 1
ATOM 793 N N . PHE A 1 99 ? 14.047 16.828 -5.906 1 97.19 99 PHE A N 1
ATOM 794 C CA . PHE A 1 99 ? 14.695 16.906 -7.215 1 97.19 99 PHE A CA 1
ATOM 795 C C . PHE A 1 99 ? 15.531 15.664 -7.484 1 97.19 99 PHE A C 1
ATOM 797 O O . PHE A 1 99 ? 15.453 15.078 -8.57 1 97.19 99 PHE A O 1
ATOM 804 N N . ILE A 1 100 ? 16.312 15.234 -6.512 1 97.88 100 ILE A N 1
ATOM 805 C CA . ILE A 1 100 ? 17.156 14.055 -6.66 1 97.88 100 ILE A CA 1
ATOM 806 C C . ILE A 1 100 ? 16.281 12.82 -6.902 1 97.88 100 ILE A C 1
ATOM 808 O O . ILE A 1 100 ? 16.547 12.031 -7.812 1 97.88 100 ILE A O 1
ATOM 812 N N . LEU A 1 101 ? 15.266 12.656 -6.145 1 98 101 LEU A N 1
ATOM 813 C CA . LEU A 1 101 ? 14.383 11.508 -6.277 1 98 101 LEU A CA 1
ATOM 814 C C . LEU A 1 101 ? 13.664 11.531 -7.621 1 98 101 LEU A C 1
ATOM 816 O O . LEU A 1 101 ? 13.414 10.477 -8.219 1 98 101 LEU A O 1
ATOM 820 N N . LEU A 1 102 ? 13.312 12.719 -8.078 1 98.12 102 LEU A N 1
ATOM 821 C CA . LEU A 1 102 ? 12.641 12.82 -9.367 1 98.12 102 LEU A CA 1
ATOM 822 C C . LEU A 1 102 ? 13.523 12.273 -10.484 1 98.12 102 LEU A C 1
ATOM 824 O O . LEU A 1 102 ? 13.055 11.523 -11.336 1 98.12 102 LEU A O 1
ATOM 828 N N . ILE A 1 103 ? 14.742 12.648 -10.445 1 98.12 103 ILE A N 1
ATOM 829 C CA . ILE A 1 103 ? 15.68 12.18 -11.469 1 98.12 103 ILE A CA 1
ATOM 830 C C . ILE A 1 103 ? 15.789 10.664 -11.406 1 98.12 103 ILE A C 1
ATOM 832 O O . ILE A 1 103 ? 15.742 9.984 -12.438 1 98.12 103 ILE A O 1
ATOM 836 N N . LEU A 1 104 ? 15.945 10.172 -10.211 1 98.44 104 LEU A N 1
ATOM 837 C CA . LEU A 1 104 ? 16.062 8.727 -10.039 1 98.44 104 LEU A CA 1
ATOM 838 C C . LEU A 1 104 ? 14.797 8.016 -10.5 1 98.44 104 LEU A C 1
ATOM 840 O O . LEU A 1 104 ? 14.867 6.969 -11.148 1 98.44 104 LEU A O 1
ATOM 844 N N . TRP A 1 105 ? 13.625 8.516 -10.195 1 98.44 105 TRP A N 1
ATOM 845 C CA . TRP A 1 105 ? 12.359 7.898 -10.594 1 98.44 105 TRP A CA 1
ATOM 846 C C . TRP A 1 105 ? 12.18 7.945 -12.102 1 98.44 105 TRP A C 1
ATOM 848 O O . TRP A 1 105 ? 11.688 6.988 -12.703 1 98.44 105 TRP A O 1
ATOM 858 N N . VAL A 1 106 ? 12.586 9.023 -12.734 1 98.25 106 VAL A N 1
ATOM 859 C CA . VAL A 1 106 ? 12.43 9.164 -14.18 1 98.25 106 VAL A CA 1
ATOM 860 C C . VAL A 1 106 ? 13.312 8.148 -14.898 1 98.25 106 VAL A C 1
ATOM 862 O O . VAL A 1 106 ? 12.883 7.512 -15.859 1 98.25 106 VAL A O 1
ATOM 865 N N . VAL A 1 107 ? 14.523 8.039 -14.422 1 97.81 107 VAL A N 1
ATOM 866 C CA . VAL A 1 107 ? 15.43 7.07 -15.016 1 97.81 107 VAL A CA 1
ATOM 867 C C . VAL A 1 107 ? 14.82 5.672 -14.93 1 97.81 107 VAL A C 1
ATOM 869 O O . VAL A 1 107 ? 14.82 4.93 -15.922 1 97.81 107 VAL A O 1
ATOM 872 N N . GLY A 1 108 ? 14.336 5.301 -13.789 1 97.25 108 GLY A N 1
ATOM 873 C CA . GLY A 1 108 ? 13.711 3.998 -13.625 1 97.25 108 GLY A CA 1
ATOM 874 C C . GLY A 1 108 ? 12.469 3.824 -14.484 1 97.25 108 GLY A C 1
ATOM 875 O O . GLY A 1 108 ? 12.25 2.754 -15.055 1 97.25 108 GLY A O 1
ATOM 876 N N . LEU A 1 109 ? 11.672 4.82 -14.531 1 97.19 109 LEU A N 1
ATOM 877 C CA . LEU A 1 109 ? 10.445 4.766 -15.328 1 97.19 109 LEU A CA 1
ATOM 878 C C . LEU A 1 109 ? 10.766 4.551 -16.797 1 97.19 109 LEU A C 1
ATOM 880 O O . LEU A 1 109 ? 10.078 3.783 -17.484 1 97.19 109 LEU A O 1
ATOM 884 N N . ILE A 1 110 ? 11.719 5.254 -17.25 1 96.31 110 ILE A N 1
ATOM 885 C CA . ILE A 1 110 ? 12.109 5.102 -18.641 1 96.31 110 ILE A CA 1
ATOM 886 C C . ILE A 1 110 ? 12.5 3.648 -18.922 1 96.31 110 ILE A C 1
ATOM 888 O O . ILE A 1 110 ? 12.07 3.059 -19.906 1 96.31 110 ILE A O 1
ATOM 892 N N . MET A 1 111 ? 13.273 3.109 -18.031 1 95.44 111 MET A N 1
ATOM 893 C CA . MET A 1 111 ? 13.727 1.736 -18.219 1 95.44 111 MET A CA 1
ATOM 894 C C . MET A 1 111 ? 12.547 0.768 -18.219 1 95.44 111 MET A C 1
ATOM 896 O O . MET A 1 111 ? 12.461 -0.121 -19.062 1 95.44 111 MET A O 1
ATOM 900 N N . ILE A 1 112 ? 11.68 0.882 -17.266 1 95.94 112 ILE A N 1
ATOM 901 C CA . ILE A 1 112 ? 10.539 -0.016 -17.172 1 95.94 112 ILE A CA 1
ATOM 902 C C . ILE A 1 112 ? 9.609 0.197 -18.375 1 95.94 112 ILE A C 1
ATOM 904 O O . ILE A 1 112 ? 9 -0.752 -18.875 1 95.94 112 ILE A O 1
ATOM 908 N N . SER A 1 113 ? 9.492 1.445 -18.875 1 94.81 113 SER A N 1
ATOM 909 C CA . SER A 1 113 ? 8.695 1.717 -20.062 1 94.81 113 SER A CA 1
ATOM 910 C C . SER A 1 113 ? 9.258 0.999 -21.281 1 94.81 113 SER A C 1
ATOM 912 O O . SER A 1 113 ? 8.508 0.451 -22.094 1 94.81 113 SER A O 1
ATOM 914 N N . LEU A 1 114 ? 10.531 0.986 -21.375 1 93.94 114 LEU A N 1
ATOM 915 C CA . LEU A 1 114 ? 11.172 0.296 -22.484 1 93.94 114 LEU A CA 1
ATOM 916 C C . LEU A 1 114 ? 10.953 -1.21 -22.391 1 93.94 114 LEU A C 1
ATOM 918 O O . LEU A 1 114 ? 10.758 -1.879 -23.406 1 93.94 114 LEU A O 1
ATOM 922 N N . GLN A 1 115 ? 10.969 -1.68 -21.219 1 93.75 115 GLN A N 1
ATOM 923 C CA . GLN A 1 115 ? 10.773 -3.115 -21.031 1 93.75 115 GLN A CA 1
ATOM 924 C C . GLN A 1 115 ? 9.328 -3.516 -21.297 1 93.75 115 GLN A C 1
ATOM 926 O O . GLN A 1 115 ? 9.062 -4.582 -21.859 1 93.75 115 GLN A O 1
ATOM 931 N N . LEU A 1 116 ? 8.406 -2.709 -20.953 1 92.31 116 LEU A N 1
ATOM 932 C CA . LEU A 1 116 ? 6.996 -3.053 -21.078 1 92.31 116 LEU A CA 1
ATOM 933 C C . LEU A 1 116 ? 6.5 -2.803 -22.5 1 92.31 116 LEU A C 1
ATOM 935 O O . LEU A 1 116 ? 5.762 -3.617 -23.062 1 92.31 116 LEU A O 1
ATOM 939 N N . TRP A 1 117 ? 6.926 -1.718 -23.125 1 89.38 117 TRP A N 1
ATOM 940 C CA . TRP A 1 117 ? 6.312 -1.279 -24.375 1 89.38 117 TRP A CA 1
ATOM 941 C C . TRP A 1 117 ? 7.355 -1.185 -25.484 1 89.38 117 TRP A C 1
ATOM 943 O O . TRP A 1 117 ? 7.016 -0.919 -26.641 1 89.38 117 TRP A O 1
ATOM 953 N N . GLY A 1 118 ? 8.562 -1.439 -25.141 1 82.25 118 GLY A N 1
ATOM 954 C CA . GLY A 1 118 ? 9.602 -1.261 -26.141 1 82.25 118 GLY A CA 1
ATOM 955 C C . GLY A 1 118 ? 9.703 -2.418 -27.125 1 82.25 118 GLY A C 1
ATOM 956 O O . GLY A 1 118 ? 9.055 -3.451 -26.938 1 82.25 118 GLY A O 1
ATOM 957 N N . PRO A 1 119 ? 10.422 -2.252 -28.219 1 76.19 119 PRO A N 1
ATOM 958 C CA . PRO A 1 119 ? 10.586 -3.244 -29.281 1 76.19 119 PRO A CA 1
ATOM 959 C C . PRO A 1 119 ? 11.352 -4.484 -28.812 1 76.19 119 PRO A C 1
ATOM 961 O O . PRO A 1 119 ? 11.062 -5.594 -29.266 1 76.19 119 PRO A O 1
ATOM 964 N N . SER A 1 120 ? 12.273 -4.332 -27.938 1 67.94 120 SER A N 1
ATOM 965 C CA . SER A 1 120 ? 13.086 -5.457 -27.484 1 67.94 120 SER A CA 1
ATOM 966 C C . SER A 1 120 ? 12.469 -6.141 -26.266 1 67.94 120 SER A C 1
ATOM 968 O O . SER A 1 120 ? 12.594 -7.352 -26.094 1 67.94 120 SER A O 1
ATOM 970 N N . GLY A 1 121 ? 11.852 -5.469 -25.266 1 63.31 121 GLY A N 1
ATOM 971 C CA . GLY A 1 121 ? 11.406 -6.039 -24 1 63.31 121 GLY A CA 1
ATOM 972 C C . GLY A 1 121 ? 10 -6.598 -24.062 1 63.31 121 GLY A C 1
ATOM 973 O O . GLY A 1 121 ? 9.719 -7.652 -23.484 1 63.31 121 GLY A O 1
ATOM 974 N N . ASN A 1 122 ? 9.18 -6.273 -24.891 1 84.38 122 ASN A N 1
ATOM 975 C CA . ASN A 1 122 ? 7.77 -6.516 -25.188 1 84.38 122 ASN A CA 1
ATOM 976 C C . ASN A 1 122 ? 7.117 -7.371 -24.094 1 84.38 122 ASN A C 1
ATOM 978 O O . ASN A 1 122 ? 6.422 -8.344 -24.406 1 84.38 122 ASN A O 1
ATOM 982 N N . VAL A 1 123 ? 7.398 -7.188 -22.75 1 87.31 123 VAL A N 1
ATOM 983 C CA . VAL A 1 123 ? 6.797 -7.918 -21.641 1 87.31 123 VAL A CA 1
ATOM 984 C C . VAL A 1 123 ? 5.273 -7.859 -21.75 1 87.31 123 VAL A C 1
ATOM 986 O O . VAL A 1 123 ? 4.594 -8.875 -21.578 1 87.31 123 VAL A O 1
ATOM 989 N N . ASN A 1 124 ? 4.781 -6.742 -22.156 1 91.38 124 ASN A N 1
ATOM 990 C CA . ASN A 1 124 ? 3.332 -6.586 -22.25 1 91.38 124 ASN A CA 1
ATOM 991 C C . ASN A 1 124 ? 2.746 -7.469 -23.344 1 91.38 124 ASN A C 1
ATOM 993 O O . ASN A 1 124 ? 1.709 -8.102 -23.156 1 91.38 124 ASN A O 1
ATOM 997 N N . THR A 1 125 ? 3.41 -7.492 -24.484 1 89.81 125 THR A N 1
ATOM 998 C CA . THR A 1 125 ? 2.92 -8.328 -25.578 1 89.81 125 THR A CA 1
ATOM 999 C C . THR A 1 125 ? 3.012 -9.805 -25.219 1 89.81 125 THR A C 1
ATOM 1001 O O . THR A 1 125 ? 2.098 -10.578 -25.5 1 89.81 125 THR A O 1
ATOM 1004 N N . ASN A 1 126 ? 4.121 -10.18 -24.547 1 90.06 126 ASN A N 1
ATOM 1005 C CA . ASN A 1 126 ? 4.262 -11.562 -24.094 1 90.06 126 ASN A CA 1
ATOM 1006 C C . ASN A 1 126 ? 3.186 -11.93 -23.078 1 90.06 126 ASN A C 1
ATOM 1008 O O . ASN A 1 126 ? 2.648 -13.039 -23.109 1 90.06 126 ASN A O 1
ATOM 1012 N N . CYS A 1 127 ? 2.859 -11.055 -22.219 1 91.06 127 CYS A N 1
ATOM 1013 C CA . CYS A 1 127 ? 1.827 -11.281 -21.203 1 91.06 127 CYS A CA 1
ATOM 1014 C C . CYS A 1 127 ? 0.46 -11.445 -21.859 1 91.06 127 CYS A C 1
ATOM 1016 O O . CYS A 1 127 ? -0.329 -12.297 -21.453 1 91.06 127 CYS A O 1
ATOM 1018 N N . GLN A 1 128 ? 0.195 -10.633 -22.859 1 90 128 GLN A N 1
ATOM 1019 C CA . GLN A 1 128 ? -1.09 -10.711 -23.547 1 90 128 GLN A CA 1
ATOM 1020 C C . GLN A 1 128 ? -1.197 -11.992 -24.375 1 90 128 GLN A C 1
ATOM 1022 O O . GLN A 1 128 ? -2.203 -12.695 -24.297 1 90 128 GLN A O 1
ATOM 1027 N N . LEU A 1 129 ? -0.102 -12.406 -25.016 1 87.94 129 LEU A N 1
ATOM 1028 C CA . LEU A 1 129 ? -0.127 -13.531 -25.953 1 87.94 129 LEU A CA 1
ATOM 1029 C C . LEU A 1 129 ? -0.064 -14.859 -25.203 1 87.94 129 LEU A C 1
ATOM 1031 O O . LEU A 1 129 ? -0.773 -15.805 -25.547 1 87.94 129 LEU A O 1
ATOM 1035 N N . TYR A 1 130 ? 0.68 -14.914 -24.125 1 87.81 130 TYR A N 1
ATOM 1036 C CA . TYR A 1 130 ? 0.976 -16.219 -23.547 1 87.81 130 TYR A CA 1
ATOM 1037 C C . TYR A 1 130 ? 0.232 -16.406 -22.234 1 87.81 130 TYR A C 1
ATOM 1039 O O . TYR A 1 130 ? 0.12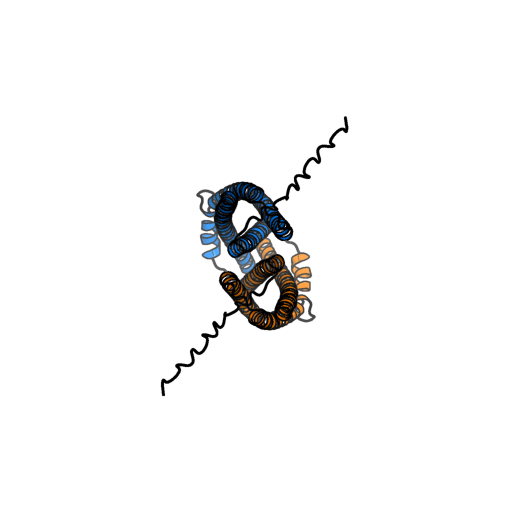2 -17.531 -21.734 1 87.81 130 TYR A O 1
ATOM 1047 N N . VAL A 1 131 ? -0.348 -15.367 -21.672 1 90.19 131 VAL A N 1
ATOM 1048 C CA . VAL A 1 131 ? -0.979 -15.516 -20.375 1 90.19 131 VAL A CA 1
ATOM 1049 C C . VAL A 1 131 ? -2.453 -15.133 -20.453 1 90.19 131 VAL A C 1
ATOM 1051 O O . VAL A 1 131 ? -3.334 -15.969 -20.266 1 90.19 131 VAL A O 1
ATOM 1054 N N . GLU A 1 132 ? -2.713 -13.883 -20.922 1 88.25 132 GLU A N 1
ATOM 1055 C CA . GLU A 1 132 ? -4.086 -13.391 -20.922 1 88.25 132 GLU A CA 1
ATOM 1056 C C . GLU A 1 132 ? -4.934 -14.086 -21.969 1 88.25 132 GLU A C 1
ATOM 1058 O O . GLU A 1 132 ? -6.117 -14.352 -21.75 1 88.25 132 GLU A O 1
ATOM 1063 N N . ASN A 1 133 ? -4.27 -14.422 -23.078 1 89.56 133 ASN A N 1
ATOM 1064 C CA . ASN A 1 133 ? -5.012 -15.047 -24.172 1 89.56 133 ASN A CA 1
ATOM 1065 C C . ASN A 1 133 ? -5.023 -16.562 -24.047 1 89.56 133 ASN A C 1
ATOM 1067 O O . ASN A 1 133 ? -5.656 -17.25 -24.844 1 89.56 133 ASN A O 1
ATOM 1071 N N . GLN A 1 134 ? -4.422 -17.188 -23.062 1 90.12 134 GLN A N 1
ATOM 1072 C CA . GLN A 1 134 ? -4.398 -18.625 -22.828 1 90.12 134 GLN A CA 1
ATOM 1073 C C . GLN A 1 134 ? -4.742 -18.953 -21.375 1 90.12 134 GLN A C 1
ATOM 1075 O O . GLN A 1 134 ? -3.912 -19.5 -20.641 1 90.12 134 GLN A O 1
ATOM 1080 N N . PRO A 1 135 ? -6 -18.641 -21.047 1 90.38 135 PRO A N 1
ATOM 1081 C CA . PRO A 1 135 ? -6.371 -18.891 -19.656 1 90.38 135 PRO A CA 1
ATOM 1082 C C . PRO A 1 135 ? -6.504 -20.391 -19.344 1 90.38 135 PRO A C 1
ATOM 1084 O O . PRO A 1 135 ? -6.957 -21.156 -20.188 1 90.38 135 PRO A O 1
ATOM 1087 N N . VAL A 1 136 ? -5.969 -20.781 -18.219 1 92.12 136 VAL A N 1
ATOM 1088 C CA . VAL A 1 136 ? -6.086 -22.141 -17.703 1 92.12 136 VAL A CA 1
ATOM 1089 C C . VAL A 1 136 ? -6.918 -22.141 -16.422 1 92.12 136 VAL A C 1
ATOM 1091 O O . VAL A 1 136 ? -6.715 -21.297 -15.539 1 92.12 136 VAL A O 1
ATOM 1094 N N . THR A 1 137 ? -7.898 -23.031 -16.406 1 93.12 137 THR A N 1
ATOM 1095 C CA . THR A 1 137 ? -8.766 -23.062 -15.234 1 93.12 137 THR A CA 1
ATOM 1096 C C . THR A 1 137 ? -8.781 -24.453 -14.602 1 93.12 137 THR A C 1
ATOM 1098 O O . THR A 1 137 ? -8.328 -25.422 -15.211 1 93.12 137 THR A O 1
ATOM 1101 N N . GLY A 1 138 ? -9.211 -24.516 -13.305 1 93.19 138 GLY A N 1
ATOM 1102 C CA . GLY A 1 138 ? -9.305 -25.781 -12.586 1 93.19 138 GLY A CA 1
ATOM 1103 C C . GLY A 1 138 ? -8.164 -26 -11.609 1 93.19 138 GLY A C 1
ATOM 1104 O O . GLY A 1 138 ? -7.18 -25.25 -11.617 1 93.19 138 GLY A O 1
ATOM 1105 N N . VAL A 1 139 ? -8.352 -26.984 -10.688 1 92.94 139 VAL A N 1
ATOM 1106 C CA . VAL A 1 139 ? -7.355 -27.281 -9.664 1 92.94 139 VAL A CA 1
ATOM 1107 C C . VAL A 1 139 ? -6.234 -28.141 -10.266 1 92.94 139 VAL A C 1
ATOM 1109 O O . VAL A 1 139 ? -6.34 -29.359 -10.328 1 92.94 139 VAL A O 1
ATOM 1112 N N . SER A 1 140 ? -5.211 -27.484 -10.875 1 94.12 140 SER A N 1
ATOM 1113 C CA . SER A 1 140 ? -4.066 -28.156 -11.461 1 94.12 140 SER A CA 1
ATOM 1114 C C . SER A 1 140 ? -2.785 -27.344 -11.273 1 94.12 140 SER A C 1
ATOM 1116 O O . SER A 1 140 ? -2.838 -26.156 -10.961 1 94.12 140 SER A O 1
ATOM 1118 N N . VAL A 1 141 ? -1.669 -28.031 -11.43 1 93.81 141 VAL A N 1
ATOM 1119 C CA . VAL A 1 141 ? -0.366 -27.375 -11.328 1 93.81 141 VAL A CA 1
ATOM 1120 C C . VAL A 1 141 ? -0.213 -26.344 -12.43 1 93.81 141 VAL A C 1
ATOM 1122 O O . VAL A 1 141 ? 0.384 -25.281 -12.219 1 93.81 141 VAL A O 1
ATOM 1125 N N . GLN A 1 142 ? -0.796 -26.625 -13.586 1 94.38 142 GLN A N 1
ATOM 1126 C CA . GLN A 1 142 ? -0.742 -25.703 -14.719 1 94.38 142 GLN A CA 1
ATOM 1127 C C . GLN A 1 142 ? -1.502 -24.422 -14.414 1 94.38 142 GLN A C 1
ATOM 1129 O O . GLN A 1 142 ? -1.08 -23.344 -14.812 1 94.38 142 GLN A O 1
ATOM 1134 N N . THR A 1 143 ? -2.574 -24.562 -13.703 1 95.19 143 THR A N 1
ATOM 1135 C CA . THR A 1 143 ? -3.354 -23.375 -13.336 1 95.19 143 THR A CA 1
ATOM 1136 C C . THR A 1 143 ? -2.6 -22.516 -12.328 1 95.19 143 THR A C 1
ATOM 1138 O O . THR A 1 143 ? -2.617 -21.297 -12.414 1 95.19 143 THR A O 1
ATOM 1141 N N . LEU A 1 144 ? -1.991 -23.172 -11.383 1 94.69 144 LEU A N 1
ATOM 1142 C CA . LEU A 1 144 ? -1.184 -22.438 -10.414 1 94.69 144 LEU A CA 1
ATOM 1143 C C . LEU A 1 144 ? -0.038 -21.703 -11.109 1 94.69 144 LEU A C 1
ATOM 1145 O O . LEU A 1 144 ? 0.268 -20.562 -10.781 1 94.69 144 LEU A O 1
ATOM 1149 N N . ALA A 1 145 ? 0.558 -22.359 -12.047 1 94.88 145 ALA A N 1
ATOM 1150 C CA . ALA A 1 145 ? 1.634 -21.734 -12.812 1 94.88 145 ALA A CA 1
ATOM 1151 C C . ALA A 1 145 ? 1.115 -20.547 -13.617 1 94.88 145 ALA A C 1
ATOM 1153 O O . ALA A 1 145 ? 1.776 -19.516 -13.703 1 94.88 145 ALA A O 1
ATOM 1154 N N . TRP A 1 146 ? -0.011 -20.719 -14.219 1 95.19 146 TRP A N 1
ATOM 1155 C CA . TRP A 1 146 ? -0.633 -19.641 -14.961 1 95.19 146 TRP A CA 1
ATOM 1156 C C . TRP A 1 146 ? -0.937 -18.453 -14.055 1 95.19 146 TRP A C 1
ATOM 1158 O O . TRP A 1 146 ? -0.701 -17.297 -14.422 1 95.19 146 TRP A O 1
ATOM 1168 N N . LEU A 1 147 ? -1.459 -18.719 -12.875 1 95.38 147 LEU A N 1
ATOM 1169 C CA . LEU A 1 147 ? -1.778 -17.672 -11.914 1 95.38 147 LEU A CA 1
ATOM 1170 C C . LEU A 1 147 ? -0.525 -16.906 -11.523 1 95.38 147 LEU A C 1
ATOM 1172 O O . LEU A 1 147 ? -0.571 -15.68 -11.352 1 95.38 147 LEU A O 1
ATOM 1176 N N . GLU A 1 148 ? 0.521 -17.547 -11.328 1 95.69 148 GLU A N 1
ATOM 1177 C CA . GLU A 1 148 ? 1.779 -16.875 -11.008 1 95.69 148 GLU A CA 1
ATOM 1178 C C . GLU A 1 148 ? 2.219 -15.953 -12.141 1 95.69 148 GLU A C 1
ATOM 1180 O O . GLU A 1 148 ? 2.605 -14.805 -11.898 1 95.69 148 GLU A O 1
ATOM 1185 N N . GLN A 1 149 ? 2.174 -16.453 -13.375 1 94.62 149 GLN A N 1
ATOM 1186 C CA . GLN A 1 149 ? 2.537 -15.633 -14.523 1 94.62 149 GLN A CA 1
ATOM 1187 C C . GLN A 1 149 ? 1.609 -14.422 -14.664 1 94.62 149 GLN A C 1
ATOM 1189 O O . GLN A 1 149 ? 2.059 -13.32 -14.969 1 94.62 149 GLN A O 1
ATOM 1194 N N . HIS A 1 150 ? 0.385 -14.727 -14.469 1 94.94 150 HIS A N 1
ATOM 1195 C CA . HIS A 1 150 ? -0.587 -13.641 -14.516 1 94.94 150 HIS A CA 1
ATOM 1196 C C . HIS A 1 150 ? -0.283 -12.586 -13.453 1 94.94 150 HIS A C 1
ATOM 1198 O O . HIS A 1 150 ? -0.367 -11.391 -13.727 1 94.94 150 HIS A O 1
ATOM 1204 N N . SER A 1 151 ? 0.07 -13.039 -12.258 1 95 151 SER A N 1
ATOM 1205 C CA . SER A 1 151 ? 0.428 -12.133 -11.172 1 95 151 SER A CA 1
ATOM 1206 C C . SER A 1 151 ? 1.669 -11.32 -11.523 1 95 151 SER A C 1
ATOM 1208 O O . SER A 1 151 ? 1.74 -10.125 -11.219 1 95 151 SER A O 1
ATOM 1210 N N . ILE A 1 152 ? 2.619 -11.922 -12.109 1 94.81 152 ILE A N 1
ATOM 1211 C CA . ILE A 1 152 ? 3.846 -11.242 -12.508 1 94.81 152 ILE A CA 1
ATOM 1212 C C . ILE A 1 152 ? 3.525 -10.164 -13.539 1 94.81 152 ILE A C 1
ATOM 1214 O O . ILE A 1 152 ? 4.016 -9.039 -13.445 1 94.81 152 ILE A O 1
ATOM 1218 N N . CYS A 1 153 ? 2.717 -10.523 -14.516 1 94.75 153 CYS A N 1
ATOM 1219 C CA . CYS A 1 153 ? 2.316 -9.578 -15.547 1 94.75 153 CYS A CA 1
ATOM 1220 C C . CYS A 1 153 ? 1.585 -8.383 -14.938 1 94.75 153 CYS A C 1
ATOM 1222 O O . CYS A 1 153 ? 1.858 -7.238 -15.289 1 94.75 153 CYS A O 1
ATOM 1224 N N . GLN A 1 154 ? 0.704 -8.641 -14.023 1 93.75 154 GLN A N 1
ATOM 1225 C CA . GLN A 1 154 ? -0.028 -7.562 -13.359 1 93.75 154 GLN A CA 1
ATOM 1226 C C . GLN A 1 154 ? 0.907 -6.695 -12.523 1 93.75 154 GLN A C 1
ATOM 1228 O O . GLN A 1 154 ? 0.703 -5.484 -12.406 1 93.75 154 GLN A O 1
ATOM 1233 N N . ALA A 1 155 ? 1.825 -7.32 -11.867 1 95.25 155 ALA A N 1
ATOM 1234 C CA . ALA A 1 155 ? 2.781 -6.59 -11.039 1 95.25 155 ALA A CA 1
ATOM 1235 C C . ALA A 1 155 ? 3.621 -5.637 -11.883 1 95.25 155 ALA A C 1
ATOM 1237 O O . ALA A 1 155 ? 3.941 -4.527 -11.453 1 95.25 155 ALA A O 1
ATOM 1238 N N . TRP A 1 156 ? 3.984 -6.012 -13.078 1 95.25 156 TRP A N 1
ATOM 1239 C CA . TRP A 1 156 ? 4.719 -5.148 -14 1 95.25 156 TRP A CA 1
ATOM 1240 C C . TRP A 1 156 ? 3.902 -3.906 -14.352 1 95.25 156 TRP A C 1
ATOM 1242 O O . TRP A 1 156 ? 4.414 -2.785 -14.297 1 95.25 156 TRP A O 1
ATOM 1252 N N . GLN A 1 157 ? 2.715 -4.129 -14.664 1 94.12 157 GLN A N 1
ATOM 1253 C CA . GLN A 1 157 ? 1.848 -3.018 -15.039 1 94.12 157 GLN A CA 1
ATOM 1254 C C . GLN A 1 157 ? 1.584 -2.096 -13.852 1 94.12 157 GLN A C 1
ATOM 1256 O O . GLN A 1 157 ? 1.542 -0.874 -14.008 1 94.12 157 GLN A O 1
ATOM 1261 N N . ALA A 1 158 ? 1.36 -2.76 -12.742 1 94.12 158 ALA A N 1
ATOM 1262 C CA . ALA A 1 158 ? 1.138 -1.971 -11.531 1 94.12 158 ALA A CA 1
ATOM 1263 C C . ALA A 1 158 ? 2.371 -1.144 -11.18 1 94.12 158 ALA A C 1
ATOM 1265 O O . ALA A 1 158 ? 2.258 0.031 -10.828 1 94.12 158 ALA A O 1
ATOM 1266 N N . ALA A 1 159 ? 3.5 -1.762 -11.242 1 96.38 159 ALA A N 1
ATOM 1267 C CA . ALA A 1 159 ? 4.742 -1.049 -10.953 1 96.38 159 ALA A CA 1
ATOM 1268 C C . ALA A 1 159 ? 4.906 0.162 -11.867 1 96.38 159 ALA A C 1
ATOM 1270 O O . ALA A 1 159 ? 5.262 1.25 -11.414 1 96.38 159 ALA A O 1
ATOM 1271 N N . TRP A 1 160 ? 4.617 0.006 -13.125 1 96.56 160 TRP A N 1
ATOM 1272 C CA . TRP A 1 160 ? 4.73 1.105 -14.078 1 96.56 160 TRP A CA 1
ATOM 1273 C C . TRP A 1 160 ? 3.758 2.229 -13.734 1 96.56 160 TRP A C 1
ATOM 1275 O O . TRP A 1 160 ? 4.113 3.406 -13.789 1 96.56 160 TRP A O 1
ATOM 1285 N N . SER A 1 161 ? 2.539 1.866 -13.438 1 95.94 161 SER A N 1
ATOM 1286 C CA . SER A 1 161 ? 1.535 2.865 -13.086 1 95.94 161 SER A CA 1
ATOM 1287 C C . SER A 1 161 ? 1.946 3.654 -11.852 1 95.94 161 SER A C 1
ATOM 1289 O O . SER A 1 161 ? 1.82 4.879 -11.812 1 95.94 161 SER A O 1
ATOM 1291 N N . PHE A 1 162 ? 2.377 2.957 -10.836 1 96.62 162 PHE A N 1
ATOM 1292 C CA . PHE A 1 162 ? 2.807 3.621 -9.609 1 96.62 162 PHE A CA 1
ATOM 1293 C C . PHE A 1 162 ? 4.02 4.504 -9.875 1 96.62 162 PHE A C 1
ATOM 1295 O O . PHE A 1 162 ? 4.172 5.559 -9.25 1 96.62 162 PHE A O 1
ATOM 1302 N N . GLN A 1 163 ? 4.918 4.086 -10.688 1 97.69 163 GLN A N 1
ATOM 1303 C CA . GLN A 1 163 ? 6.078 4.898 -11.031 1 97.69 163 GLN A CA 1
ATOM 1304 C C . GLN A 1 163 ? 5.66 6.191 -11.727 1 97.69 163 GLN A C 1
ATOM 1306 O O . GLN A 1 163 ? 6.203 7.262 -11.445 1 97.69 163 GLN A O 1
ATOM 1311 N N . LEU A 1 164 ? 4.688 6.07 -12.609 1 97 164 LEU A N 1
ATOM 1312 C CA . LEU A 1 164 ? 4.184 7.254 -13.305 1 97 164 LEU A CA 1
ATOM 1313 C C . LEU A 1 164 ? 3.541 8.227 -12.312 1 97 164 LEU A C 1
ATOM 1315 O O . LEU A 1 164 ? 3.805 9.43 -12.359 1 97 164 LEU A O 1
ATOM 1319 N N . ILE A 1 165 ? 2.752 7.688 -11.477 1 96.19 165 ILE A N 1
ATOM 1320 C CA . ILE A 1 165 ? 2.105 8.508 -10.461 1 96.19 165 ILE A CA 1
ATOM 1321 C C . ILE A 1 165 ? 3.164 9.148 -9.562 1 96.19 165 ILE A C 1
ATOM 1323 O O . ILE A 1 165 ? 3.082 10.336 -9.242 1 96.19 165 ILE A O 1
ATOM 1327 N N . GLY A 1 166 ? 4.117 8.328 -9.18 1 96.75 166 GLY A N 1
ATOM 1328 C CA . GLY A 1 166 ? 5.184 8.852 -8.344 1 96.75 166 GLY A CA 1
ATOM 1329 C C . GLY A 1 166 ? 5.934 10.008 -8.984 1 96.75 166 GLY A C 1
ATOM 1330 O O .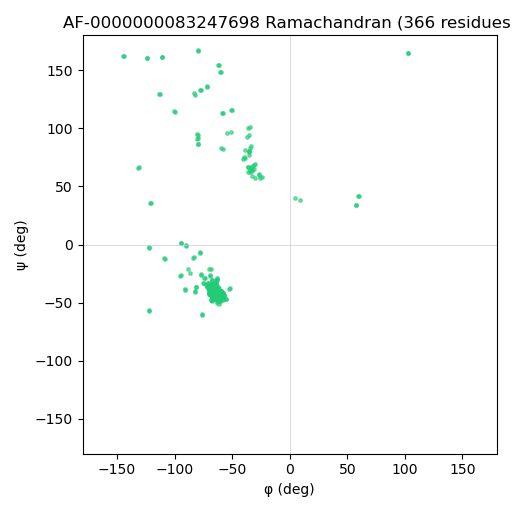 GLY A 1 166 ? 6.223 11.008 -8.32 1 96.75 166 GLY A O 1
ATOM 1331 N N . CYS A 1 167 ? 6.215 9.938 -10.203 1 97.25 167 CYS A N 1
ATOM 1332 C CA . CYS A 1 167 ? 6.906 11.008 -10.914 1 97.25 167 CYS A CA 1
ATOM 1333 C C . CYS A 1 167 ? 6.066 12.281 -10.93 1 97.25 167 CYS A C 1
ATOM 1335 O O . CYS A 1 167 ? 6.586 13.375 -10.711 1 97.25 167 CYS A O 1
ATOM 1337 N N . THR A 1 168 ? 4.844 12.117 -11.227 1 97.25 168 THR A N 1
ATOM 1338 C CA . THR A 1 168 ? 3.943 13.258 -11.258 1 97.25 168 THR A CA 1
ATOM 1339 C C . THR A 1 168 ? 3.861 13.922 -9.883 1 97.25 168 THR A C 1
ATOM 1341 O O . THR A 1 168 ? 3.896 15.148 -9.781 1 97.25 168 THR A O 1
ATOM 1344 N N . PHE A 1 169 ? 3.824 13.18 -8.883 1 97.06 169 PHE A N 1
ATOM 1345 C CA . PHE A 1 169 ? 3.693 13.719 -7.535 1 97.06 169 PHE A CA 1
ATOM 1346 C C . PHE A 1 169 ? 5.012 14.328 -7.062 1 97.06 169 PHE A C 1
ATOM 1348 O O . PHE A 1 169 ? 5.016 15.289 -6.289 1 97.06 169 PHE A O 1
ATOM 1355 N N . LEU A 1 170 ? 6.078 13.797 -7.469 1 97.5 170 LEU A N 1
ATOM 1356 C CA . LEU A 1 170 ? 7.355 14.422 -7.145 1 97.5 170 LEU A CA 1
ATOM 1357 C C . LEU A 1 170 ? 7.477 15.789 -7.809 1 97.5 170 LEU A C 1
ATOM 1359 O O . LEU A 1 170 ? 8.016 16.719 -7.215 1 97.5 170 LEU A O 1
ATOM 1363 N N . LEU A 1 171 ? 6.977 15.891 -9.016 1 96.31 171 LEU A N 1
ATOM 1364 C CA . LEU A 1 171 ? 6.93 17.188 -9.68 1 96.31 171 LEU A CA 1
ATOM 1365 C C . LEU A 1 171 ? 6.023 18.156 -8.922 1 96.31 171 LEU A C 1
ATOM 1367 O O . LEU A 1 171 ? 6.367 19.328 -8.75 1 96.31 171 LEU A O 1
ATOM 1371 N N . TRP A 1 172 ? 4.926 17.656 -8.539 1 95.19 172 TRP A N 1
ATOM 1372 C CA . TRP A 1 172 ? 3.992 18.453 -7.762 1 95.19 172 TRP A CA 1
ATOM 1373 C C . TRP A 1 172 ? 4.645 18.969 -6.484 1 95.19 172 TRP A C 1
ATOM 1375 O O . TRP A 1 172 ? 4.441 20.109 -6.086 1 95.19 172 TRP A O 1
ATOM 1385 N N . MET A 1 173 ? 5.414 18.141 -5.828 1 95.19 173 MET A N 1
ATOM 1386 C CA . MET A 1 173 ? 6.105 18.578 -4.613 1 95.19 173 MET A CA 1
ATOM 1387 C C . MET A 1 173 ? 7.117 19.672 -4.926 1 95.19 173 MET A C 1
ATOM 1389 O O . MET A 1 173 ? 7.277 20.609 -4.141 1 95.19 173 MET A O 1
ATOM 1393 N N . LEU A 1 174 ? 7.832 19.531 -6.02 1 95.25 174 LEU A N 1
ATOM 1394 C CA . LEU A 1 174 ? 8.797 20.562 -6.406 1 95.25 174 LEU A CA 1
ATOM 1395 C C . LEU A 1 174 ? 8.102 21.906 -6.594 1 95.25 174 LEU A C 1
ATOM 1397 O O . LEU A 1 174 ? 8.617 22.938 -6.145 1 95.25 174 LEU A O 1
ATOM 1401 N N . ILE A 1 175 ? 6.969 21.906 -7.191 1 93.62 175 ILE A N 1
ATOM 1402 C CA . ILE A 1 175 ? 6.211 23.125 -7.434 1 93.62 175 ILE A CA 1
ATOM 1403 C C . ILE A 1 175 ? 5.699 23.688 -6.105 1 93.62 175 ILE A C 1
ATOM 1405 O O . ILE A 1 175 ? 5.828 24.891 -5.84 1 93.62 175 ILE A O 1
ATOM 1409 N N . MET A 1 176 ? 5.129 22.844 -5.305 1 91.06 176 MET A N 1
ATOM 1410 C CA . MET A 1 176 ? 4.602 23.25 -4.008 1 91.06 176 MET A CA 1
ATOM 1411 C C . MET A 1 176 ? 5.707 23.812 -3.123 1 91.06 176 MET A C 1
ATOM 1413 O O . MET A 1 176 ? 5.543 24.859 -2.5 1 91.06 176 MET A O 1
ATOM 1417 N N . ALA A 1 177 ? 6.82 23.109 -3.02 1 90.94 177 ALA A N 1
ATOM 1418 C CA . ALA A 1 177 ? 7.934 23.547 -2.18 1 90.94 177 ALA A CA 1
ATOM 1419 C C . ALA A 1 177 ? 8.523 24.859 -2.693 1 90.94 177 ALA A C 1
ATOM 1421 O O . ALA A 1 177 ? 8.938 25.703 -1.904 1 90.94 177 ALA A O 1
ATOM 1422 N N . TYR A 1 178 ? 8.547 25.062 -3.982 1 89.88 178 TYR A N 1
ATOM 1423 C CA . TYR A 1 178 ? 9.039 26.297 -4.566 1 89.88 178 TYR A CA 1
ATOM 1424 C C . TYR A 1 178 ? 8.125 27.469 -4.219 1 89.88 178 TYR A C 1
ATOM 1426 O O . TYR A 1 178 ? 8.602 28.578 -3.928 1 89.88 178 TYR A O 1
ATOM 1434 N N . ARG A 1 179 ? 6.879 27.234 -4.223 1 88.81 179 ARG A N 1
ATOM 1435 C CA . ARG A 1 179 ? 5.922 28.281 -3.855 1 88.81 179 ARG A CA 1
ATOM 1436 C C . ARG A 1 179 ? 6.066 28.656 -2.387 1 88.81 179 ARG A C 1
ATOM 1438 O O . ARG A 1 179 ? 6 29.844 -2.039 1 88.81 179 ARG A O 1
ATOM 1445 N N . VAL A 1 180 ? 6.258 27.719 -1.562 1 84.69 180 VAL A N 1
ATOM 1446 C CA . VAL A 1 180 ? 6.453 27.984 -0.138 1 84.69 180 VAL A CA 1
ATOM 1447 C C . VAL A 1 180 ? 7.758 28.75 0.077 1 84.69 180 VAL A C 1
ATOM 1449 O O . VAL A 1 180 ? 7.824 29.656 0.91 1 84.69 180 VAL A O 1
ATOM 1452 N N . TYR A 1 181 ? 8.773 28.406 -0.642 1 83.69 181 TYR A N 1
ATOM 1453 C CA . TYR A 1 181 ? 10.062 29.078 -0.557 1 83.69 181 TYR A CA 1
ATOM 1454 C C . TYR A 1 181 ? 9.945 30.531 -0.996 1 83.69 181 TYR A C 1
ATOM 1456 O O . TYR A 1 181 ? 10.461 31.438 -0.331 1 83.69 181 TYR A O 1
ATOM 1464 N N . ARG A 1 182 ? 9.234 30.797 -1.988 1 85.44 182 ARG A N 1
ATOM 1465 C CA . ARG A 1 182 ? 9.086 32.156 -2.547 1 85.44 182 ARG A CA 1
ATOM 1466 C C . ARG A 1 182 ? 8.258 33.031 -1.62 1 85.44 182 ARG A C 1
ATOM 1468 O O . ARG A 1 182 ? 8.516 34.25 -1.516 1 85.44 182 ARG A O 1
ATOM 1475 N N . ASP A 1 183 ? 7.297 32.438 -1.018 1 82.56 183 ASP A N 1
ATOM 1476 C CA . ASP A 1 183 ? 6.441 33.219 -0.124 1 82.56 183 ASP A CA 1
ATOM 1477 C C . ASP A 1 183 ? 7.203 33.625 1.131 1 82.56 183 ASP A C 1
ATOM 1479 O O . ASP A 1 183 ? 6.809 34.594 1.811 1 82.56 183 ASP A O 1
ATOM 1483 N N . HIS A 1 184 ? 8.203 33 1.476 1 78.69 184 HIS A N 1
ATOM 1484 C CA . HIS A 1 184 ? 8.938 33.312 2.691 1 78.69 184 HIS A CA 1
ATOM 1485 C C . HIS A 1 184 ? 10.117 34.25 2.393 1 78.69 184 HIS A C 1
ATOM 1487 O O . HIS A 1 184 ? 10.594 34.969 3.277 1 78.69 184 HIS A O 1
ATOM 1493 N N . VAL A 1 185 ? 10.617 34.219 1.29 1 67.69 185 VAL A N 1
ATOM 1494 C CA . VAL A 1 185 ? 11.672 35.156 0.953 1 67.69 185 VAL A CA 1
ATOM 1495 C C . VAL A 1 185 ? 11.062 36.469 0.429 1 67.69 185 VAL A C 1
ATOM 1497 O O . VAL A 1 185 ? 10.078 36.438 -0.309 1 67.69 185 VAL A O 1
ATOM 1500 N N . MET B 1 1 ? -48.469 56.312 20.156 1 31.84 1 MET B N 1
ATOM 1501 C CA . MET B 1 1 ? -47.75 55.219 20.812 1 31.84 1 MET B CA 1
ATOM 1502 C C . MET B 1 1 ? -46.875 54.469 19.797 1 31.84 1 MET B C 1
ATOM 1504 O O . MET B 1 1 ? -47.375 53.844 18.875 1 31.84 1 MET B O 1
ATOM 1508 N N . ALA B 1 2 ? -45.719 55.062 19.391 1 42.69 2 ALA B N 1
ATOM 1509 C CA . ALA B 1 2 ? -44.656 54.625 18.484 1 42.69 2 ALA B CA 1
ATOM 1510 C C . ALA B 1 2 ? -44.156 53.219 18.844 1 42.69 2 ALA B C 1
ATOM 1512 O O . ALA B 1 2 ? -43.875 52.969 20.016 1 42.69 2 ALA B O 1
ATOM 1513 N N . LEU B 1 3 ? -44.625 52.156 18.203 1 38.22 3 LEU B N 1
ATOM 1514 C CA . LEU B 1 3 ? -44.156 50.781 18.203 1 38.22 3 LEU B CA 1
ATOM 1515 C C . LEU B 1 3 ? -42.625 50.719 18.203 1 38.22 3 LEU B C 1
ATOM 1517 O O . LEU B 1 3 ? -42 51.188 17.234 1 38.22 3 LEU B O 1
ATOM 1521 N N . THR B 1 4 ? -41.969 51 19.328 1 36.62 4 THR B N 1
ATOM 1522 C CA . THR B 1 4 ? -40.562 50.75 19.531 1 36.62 4 THR B CA 1
ATOM 1523 C C . THR B 1 4 ? -40.125 49.438 18.922 1 36.62 4 THR B C 1
ATOM 1525 O O . THR B 1 4 ? -40.594 48.375 19.344 1 36.62 4 THR B O 1
ATOM 1528 N N . GLU B 1 5 ? -39.969 49.344 17.594 1 37.94 5 GLU B N 1
ATOM 1529 C CA . GLU B 1 5 ? -39.312 48.25 16.938 1 37.94 5 GLU B CA 1
ATOM 1530 C C . GLU B 1 5 ? -38.125 47.719 17.781 1 37.94 5 GLU B C 1
ATOM 1532 O O . GLU B 1 5 ? -37.219 48.469 18.078 1 37.94 5 GLU B O 1
ATOM 1537 N N . SER B 1 6 ? -38.375 46.938 18.844 1 39.06 6 SER B N 1
ATOM 1538 C CA . SER B 1 6 ? -37.344 46.188 19.562 1 39.06 6 SER B CA 1
ATOM 1539 C C . SER B 1 6 ? -36.25 45.688 18.625 1 39.06 6 SER B C 1
ATOM 1541 O O . SER B 1 6 ? -36.531 45.031 17.609 1 39.06 6 SER B O 1
ATOM 1543 N N . THR B 1 7 ? -35.281 46.5 18.297 1 40.19 7 THR B N 1
ATOM 1544 C CA . THR B 1 7 ? -34 46.062 17.703 1 40.19 7 THR B CA 1
ATOM 1545 C C . THR B 1 7 ? -33.562 44.75 18.281 1 40.19 7 THR B C 1
ATOM 1547 O O . THR B 1 7 ? -33.156 44.656 19.438 1 40.19 7 THR B O 1
ATOM 1550 N N . MET B 1 8 ? -34.281 43.594 18.141 1 43.78 8 MET B N 1
ATOM 1551 C CA . MET B 1 8 ? -33.688 42.312 18.5 1 43.78 8 MET B CA 1
ATOM 1552 C C . MET B 1 8 ? -32.219 42.25 18.141 1 43.78 8 MET B C 1
ATOM 1554 O O . MET B 1 8 ? -31.844 42.562 17 1 43.78 8 MET B O 1
ATOM 1558 N N . PRO B 1 9 ? -31.297 42.594 19.062 1 40.41 9 PRO B N 1
ATOM 1559 C CA . PRO B 1 9 ? -29.891 42.406 18.703 1 40.41 9 PRO B CA 1
ATOM 1560 C C . PRO B 1 9 ? -29.656 41.188 17.812 1 40.41 9 PRO B C 1
ATOM 1562 O O . PRO B 1 9 ? -30.359 40.188 17.938 1 40.41 9 PRO B O 1
ATOM 1565 N N . GLU B 1 10 ? -29.484 41.312 16.531 1 40.66 10 GLU B N 1
ATOM 1566 C CA . GLU B 1 10 ? -28.922 40.25 15.711 1 40.66 10 GLU B CA 1
ATOM 1567 C C . GLU B 1 10 ? -27.922 39.406 16.516 1 40.66 10 GLU B C 1
ATOM 1569 O O . GLU B 1 10 ? -26.891 39.906 16.938 1 40.66 10 GLU B O 1
ATOM 1574 N N . VAL B 1 11 ? -28.375 38.594 17.547 1 41.12 11 VAL B N 1
ATOM 1575 C CA . VAL B 1 11 ? -27.469 37.562 18.031 1 41.12 11 VAL B CA 1
ATOM 1576 C C . VAL B 1 11 ? -26.609 37.031 16.875 1 41.12 11 VAL B C 1
ATOM 1578 O O . VAL B 1 11 ? -27.109 36.406 15.953 1 41.12 11 VAL B O 1
ATOM 1581 N N . VAL B 1 12 ? -25.766 37.844 16.328 1 40.38 12 VAL B N 1
ATOM 1582 C CA . VAL B 1 12 ? -24.688 37.281 15.531 1 40.38 12 VAL B CA 1
ATOM 1583 C C . VAL B 1 12 ? -24.281 35.938 16.109 1 40.38 12 VAL B C 1
ATOM 1585 O O . VAL B 1 12 ? -23.719 35.844 17.203 1 40.38 12 VAL B O 1
ATOM 1588 N N . VAL B 1 13 ? -25.203 35 16.188 1 41.56 13 VAL B N 1
ATOM 1589 C CA . VAL B 1 13 ? -24.688 33.625 16.359 1 41.56 13 VAL B CA 1
ATOM 1590 C C . VAL B 1 13 ? -23.344 33.5 15.664 1 41.56 13 VAL B C 1
ATOM 1592 O O . VAL B 1 13 ? -23.266 33.531 14.43 1 41.56 13 VAL B O 1
ATOM 1595 N N . ARG B 1 14 ? -22.391 34.188 16.109 1 40.5 14 ARG B N 1
ATOM 1596 C CA . ARG B 1 14 ? -21.031 33.812 15.727 1 40.5 14 ARG B CA 1
ATOM 1597 C C . ARG B 1 14 ? -20.875 32.312 15.641 1 40.5 14 ARG B C 1
ATOM 1599 O O . ARG B 1 14 ? -20.938 31.609 16.656 1 40.5 14 ARG B O 1
ATOM 1606 N N . ARG B 1 15 ? -21.5 31.562 14.711 1 41.91 15 ARG B N 1
ATOM 1607 C CA . ARG B 1 15 ? -21.031 30.219 14.445 1 41.91 15 ARG B CA 1
ATOM 1608 C C . ARG B 1 15 ? -19.562 30.062 14.828 1 41.91 15 ARG B C 1
ATOM 1610 O O . ARG B 1 15 ? -18.672 30.578 14.141 1 41.91 15 ARG B O 1
ATOM 1617 N N . ILE B 1 16 ? -19.234 30.312 16.094 1 44.03 16 ILE B N 1
ATOM 1618 C CA . ILE B 1 16 ? -17.922 29.922 16.594 1 44.03 16 ILE B CA 1
ATOM 1619 C C . ILE B 1 16 ? -17.469 28.641 15.898 1 44.03 16 ILE B C 1
ATOM 1621 O O . ILE B 1 16 ? -18.062 27.578 16.109 1 44.03 16 ILE B O 1
ATOM 1625 N N . ARG B 1 17 ? -17.234 28.594 14.672 1 48.25 17 ARG B N 1
ATOM 1626 C CA . ARG B 1 17 ? -16.484 27.5 14.07 1 48.25 17 ARG B CA 1
ATOM 1627 C C . ARG B 1 17 ? -15.523 26.859 15.078 1 48.25 17 ARG B C 1
ATOM 1629 O O . ARG B 1 17 ? -14.508 27.453 15.43 1 48.25 17 ARG B O 1
ATOM 1636 N N . THR B 1 18 ? -16.141 26.297 16.219 1 50.84 18 THR B N 1
ATOM 1637 C CA . THR B 1 18 ? -15.32 25.531 17.172 1 50.84 18 THR B CA 1
ATOM 1638 C C . THR B 1 18 ? -14.234 24.766 16.422 1 50.84 18 THR B C 1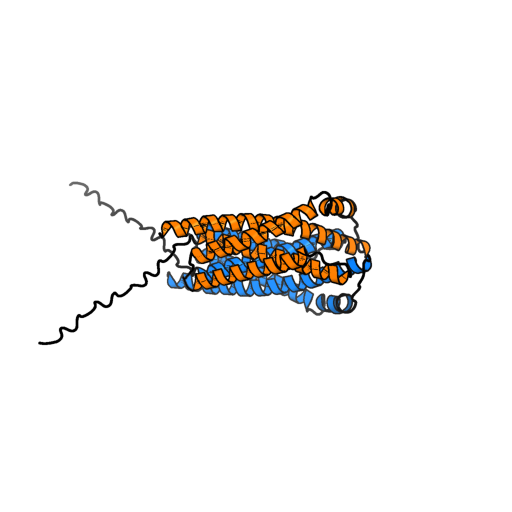
ATOM 1640 O O . THR B 1 18 ? -14.531 23.953 15.547 1 50.84 18 THR B O 1
ATOM 1643 N N . LYS B 1 19 ? -13.203 25.406 16.062 1 61.78 19 LYS B N 1
ATOM 1644 C CA . LYS B 1 19 ? -12.031 24.844 15.398 1 61.78 19 LYS B CA 1
ATOM 1645 C C . LYS B 1 19 ? -11.383 23.766 16.25 1 61.78 19 LYS B C 1
ATOM 1647 O O . LYS B 1 19 ? -10.945 24.031 17.375 1 61.78 19 LYS B O 1
ATOM 1652 N N . TYR B 1 20 ? -11.883 22.438 16.219 1 67.75 20 TYR B N 1
ATOM 1653 C CA . TYR B 1 20 ? -11.18 21.328 16.859 1 67.75 20 TYR B CA 1
ATOM 1654 C C . TYR B 1 20 ? -9.719 21.297 16.422 1 67.75 20 TYR B C 1
ATOM 1656 O O . TYR B 1 20 ? -9.406 21.453 15.242 1 67.75 20 TYR B O 1
ATOM 1664 N N . HIS B 1 21 ? -8.938 21.516 17.406 1 75.5 21 HIS B N 1
ATOM 1665 C CA . HIS B 1 21 ? -7.512 21.469 17.125 1 75.5 21 HIS B CA 1
ATOM 1666 C C . HIS B 1 21 ? -7.012 20.016 17.062 1 75.5 21 HIS B C 1
ATOM 1668 O O . HIS B 1 21 ? -6.996 19.328 18.078 1 75.5 21 HIS B O 1
ATOM 1674 N N . TRP B 1 22 ? -6.941 19.422 15.938 1 78.12 22 TRP B N 1
ATOM 1675 C CA . TRP B 1 22 ? -6.395 18.094 15.75 1 78.12 22 TRP B CA 1
ATOM 1676 C C . TRP B 1 22 ? -4.875 18.125 15.648 1 78.12 22 TRP B C 1
ATOM 1678 O O . TRP B 1 22 ? -4.312 19.031 15.023 1 78.12 22 TRP B O 1
ATOM 1688 N N . PRO B 1 23 ? -4.289 17.297 16.438 1 81.25 23 PRO B N 1
ATOM 1689 C CA . PRO B 1 23 ? -2.84 17.188 16.234 1 81.25 23 PRO B CA 1
ATOM 1690 C C . PRO B 1 23 ? -2.471 16.766 14.82 1 81.25 23 PRO B C 1
ATOM 1692 O O . PRO B 1 23 ? -2.691 15.617 14.438 1 81.25 23 PRO B O 1
ATOM 1695 N N . SER B 1 24 ? -1.921 17.516 14.133 1 78.75 24 SER B N 1
ATOM 1696 C CA . SER B 1 24 ? -1.711 17.344 12.695 1 78.75 24 SER B CA 1
ATOM 1697 C C . SER B 1 24 ? -0.773 16.172 12.414 1 78.75 24 SER B C 1
ATOM 1699 O O . SER B 1 24 ? -1.02 15.383 11.5 1 78.75 24 SER B O 1
ATOM 1701 N N . VAL B 1 25 ? 0.261 16.016 13.195 1 78.81 25 VAL B N 1
ATOM 1702 C CA . VAL B 1 25 ? 1.259 14.977 12.938 1 78.81 25 VAL B CA 1
ATOM 1703 C C . VAL B 1 25 ? 0.651 13.602 13.188 1 78.81 25 VAL B C 1
ATOM 1705 O O . VAL B 1 25 ? 0.837 12.68 12.391 1 78.81 25 VAL B O 1
ATOM 1708 N N . GLN B 1 26 ? -0.066 13.547 14.266 1 84 26 GLN B N 1
ATOM 1709 C CA . GLN B 1 26 ? -0.671 12.266 14.617 1 84 26 GLN B CA 1
ATOM 1710 C C . GLN B 1 26 ? -1.764 11.875 13.625 1 84 26 GLN B C 1
ATOM 1712 O O . GLN B 1 26 ? -1.854 10.719 13.219 1 84 26 GLN B O 1
ATOM 1717 N N . LEU B 1 27 ? -2.457 12.797 13.219 1 85.88 27 LEU B N 1
ATOM 1718 C CA . LEU B 1 27 ? -3.545 12.539 12.281 1 85.88 27 LEU B CA 1
ATOM 1719 C C . LEU B 1 27 ? -3.002 12.148 10.914 1 85.88 27 LEU B C 1
ATOM 1721 O O . LEU B 1 27 ? -3.508 11.211 10.289 1 85.88 27 LEU B O 1
ATOM 1725 N N . ASN B 1 28 ? -1.998 12.836 10.594 1 83.75 28 ASN B N 1
ATOM 1726 C CA . ASN B 1 28 ? -1.407 12.547 9.289 1 83.75 28 ASN B CA 1
ATOM 1727 C C . ASN B 1 28 ? -0.79 11.148 9.258 1 83.75 28 ASN B C 1
ATOM 1729 O O . ASN B 1 28 ? -0.914 10.43 8.266 1 83.75 28 ASN B O 1
ATOM 1733 N N . SER B 1 29 ? -0.19 10.828 10.25 1 84.69 29 SER B N 1
ATOM 1734 C CA . SER B 1 29 ? 0.409 9.5 10.328 1 84.69 29 SER B CA 1
ATOM 1735 C C . SER B 1 29 ? -0.659 8.406 10.328 1 84.69 29 SER B C 1
ATOM 1737 O O . SER B 1 29 ? -0.494 7.367 9.688 1 84.69 29 SER B O 1
ATOM 1739 N N . TRP B 1 30 ? -1.655 8.688 11.086 1 91.06 30 TRP B N 1
ATOM 1740 C CA . TRP B 1 30 ? -2.756 7.727 11.133 1 91.06 30 TRP B CA 1
ATOM 1741 C C . TRP B 1 30 ? -3.377 7.539 9.75 1 91.06 30 TRP B C 1
ATOM 1743 O O . TRP B 1 30 ? -3.604 6.41 9.312 1 91.06 30 TRP B O 1
ATOM 1753 N N . LEU B 1 31 ? -3.619 8.641 9.047 1 89.75 31 LEU B N 1
ATOM 1754 C CA . LEU B 1 31 ? -4.234 8.586 7.727 1 89.75 31 LEU B CA 1
ATOM 1755 C C . LEU B 1 31 ? -3.352 7.82 6.75 1 89.75 31 LEU B C 1
ATOM 1757 O O . LEU B 1 31 ? -3.852 7.012 5.961 1 89.75 31 LEU B O 1
ATOM 1761 N N . ALA B 1 32 ? -2.096 8.055 6.824 1 87.19 32 ALA B N 1
ATOM 1762 C CA . ALA B 1 32 ? -1.152 7.41 5.918 1 87.19 32 ALA B CA 1
ATOM 1763 C C . ALA B 1 32 ? -1.12 5.902 6.148 1 87.19 32 ALA B C 1
ATOM 1765 O O . ALA B 1 32 ? -1.253 5.121 5.203 1 87.19 32 ALA B O 1
ATOM 1766 N N . ILE B 1 33 ? -1.045 5.477 7.336 1 90.12 33 ILE B N 1
ATOM 1767 C CA . ILE B 1 33 ? -0.916 4.062 7.68 1 90.12 33 ILE B CA 1
ATOM 1768 C C . ILE B 1 33 ? -2.227 3.338 7.379 1 90.12 33 ILE B C 1
ATOM 1770 O O . ILE B 1 33 ? -2.219 2.24 6.816 1 90.12 33 ILE B O 1
ATOM 1774 N N . MET B 1 34 ? -3.326 3.961 7.715 1 94.06 34 MET B N 1
ATOM 1775 C CA . MET B 1 34 ? -4.625 3.326 7.496 1 94.06 34 MET B CA 1
ATOM 1776 C C . MET B 1 34 ? -4.938 3.229 6.008 1 94.06 34 MET B C 1
ATOM 1778 O O . MET B 1 34 ? -5.578 2.273 5.562 1 94.06 34 MET B O 1
ATOM 1782 N N . LEU B 1 35 ? -4.492 4.203 5.301 1 90.25 35 LEU B N 1
ATOM 1783 C CA . LEU B 1 35 ? -4.715 4.145 3.861 1 90.25 35 LEU B CA 1
ATOM 1784 C C . LEU B 1 35 ? -3.912 3.01 3.232 1 90.25 35 LEU B C 1
ATOM 1786 O O . LEU B 1 35 ? -4.445 2.234 2.434 1 90.25 35 LEU B O 1
ATOM 1790 N N . VAL B 1 36 ? -2.66 2.895 3.615 1 89.31 36 VAL B N 1
ATOM 1791 C CA . VAL B 1 36 ? -1.807 1.824 3.109 1 89.31 36 VAL B CA 1
ATOM 1792 C C . VAL B 1 36 ? -2.377 0.469 3.52 1 89.31 36 VAL B C 1
ATOM 1794 O O . VAL B 1 36 ? -2.494 -0.439 2.693 1 89.31 36 VAL B O 1
ATOM 1797 N N . GLY B 1 37 ? -2.744 0.353 4.773 1 92.88 37 GLY B N 1
ATOM 1798 C CA . GLY B 1 37 ? -3.256 -0.906 5.289 1 92.88 37 GLY B CA 1
ATOM 1799 C C . GLY B 1 37 ? -4.559 -1.33 4.641 1 92.88 37 GLY B C 1
ATOM 1800 O O . GLY B 1 37 ? -4.715 -2.486 4.242 1 92.88 37 GLY B O 1
ATOM 1801 N N . SER B 1 38 ? -5.48 -0.459 4.488 1 94.75 38 SER B N 1
ATOM 1802 C CA . SER B 1 38 ? -6.781 -0.775 3.916 1 94.75 38 SER B CA 1
ATOM 1803 C C . SER B 1 38 ? -6.668 -1.1 2.43 1 94.75 38 SER B C 1
ATOM 1805 O O . SER B 1 38 ? -7.348 -2.002 1.933 1 94.75 38 SER B O 1
ATOM 1807 N N . SER B 1 39 ? -5.879 -0.364 1.728 1 90.81 39 SER B N 1
ATOM 1808 C CA . SER B 1 39 ? -5.68 -0.644 0.31 1 90.81 39 SER B CA 1
ATOM 1809 C C . SER B 1 39 ? -4.996 -1.991 0.103 1 90.81 39 SER B C 1
ATOM 1811 O O . SER B 1 39 ? -5.328 -2.727 -0.829 1 90.81 39 SER B O 1
ATOM 1813 N N . ALA B 1 40 ? -3.99 -2.283 0.937 1 92.25 40 ALA B N 1
ATOM 1814 C CA . ALA B 1 40 ? -3.301 -3.568 0.854 1 92.25 40 ALA B CA 1
ATOM 1815 C C . ALA B 1 40 ? -4.266 -4.727 1.097 1 92.25 40 ALA B C 1
ATOM 1817 O O . ALA B 1 40 ? -4.25 -5.719 0.366 1 92.25 40 ALA B O 1
ATOM 1818 N N . ILE B 1 41 ? -5.086 -4.594 2.121 1 96.31 41 ILE B N 1
ATOM 1819 C CA . ILE B 1 41 ? -6.035 -5.648 2.449 1 96.31 41 ILE B CA 1
ATOM 1820 C C . ILE B 1 41 ? -7.035 -5.816 1.306 1 96.31 41 ILE B C 1
ATOM 1822 O O . ILE B 1 41 ? -7.352 -6.941 0.909 1 96.31 41 ILE B O 1
ATOM 1826 N N . LEU B 1 42 ? -7.523 -4.734 0.806 1 94.56 42 LEU B N 1
ATOM 1827 C CA . LEU B 1 42 ? -8.445 -4.777 -0.328 1 94.56 42 LEU B CA 1
ATOM 1828 C C . LEU B 1 42 ? -7.801 -5.48 -1.52 1 94.56 42 LEU B C 1
ATOM 1830 O O . LEU B 1 42 ? -8.422 -6.34 -2.148 1 94.56 42 LEU B O 1
ATOM 1834 N N . GLY B 1 43 ? -6.617 -5.141 -1.78 1 92.19 43 GLY B N 1
ATOM 1835 C CA . GLY B 1 43 ? -5.91 -5.766 -2.887 1 92.19 43 GLY B CA 1
ATOM 1836 C C . GLY B 1 43 ? -5.684 -7.254 -2.689 1 92.19 43 GLY B C 1
ATOM 1837 O O . GLY B 1 43 ? -5.895 -8.047 -3.607 1 92.19 43 GLY B O 1
ATOM 1838 N N . ILE B 1 44 ? -5.258 -7.621 -1.501 1 95.75 44 ILE B N 1
ATOM 1839 C CA . ILE B 1 44 ? -4.949 -9.016 -1.203 1 95.75 44 ILE B CA 1
ATOM 1840 C C . ILE B 1 44 ? -6.211 -9.859 -1.343 1 95.75 44 ILE B C 1
ATOM 1842 O O . ILE B 1 44 ? -6.207 -10.883 -2.031 1 95.75 44 ILE B O 1
ATOM 1846 N N . PHE B 1 45 ? -7.293 -9.453 -0.765 1 98 45 PHE B N 1
ATOM 1847 C CA . PHE B 1 45 ? -8.492 -10.289 -0.76 1 98 45 PHE B CA 1
ATOM 1848 C C . PHE B 1 45 ? -9.195 -10.234 -2.111 1 98 45 PHE B C 1
ATOM 1850 O O . PHE B 1 45 ? -9.875 -11.18 -2.5 1 98 45 PHE B O 1
ATOM 1857 N N . SER B 1 46 ? -9.016 -9.188 -2.84 1 95.69 46 SER B N 1
ATOM 1858 C CA . SER B 1 46 ? -9.484 -9.195 -4.223 1 95.69 46 SER B CA 1
ATOM 1859 C C . SER B 1 46 ? -8.734 -10.234 -5.055 1 95.69 46 SER B C 1
ATOM 1861 O O . SER B 1 46 ? -9.336 -10.922 -5.879 1 95.69 46 SER B O 1
ATOM 1863 N N . SER B 1 47 ? -7.41 -10.344 -4.785 1 95.38 47 SER B N 1
ATOM 1864 C CA . SER B 1 47 ? -6.617 -11.336 -5.5 1 95.38 47 SER B CA 1
ATOM 1865 C C . SER B 1 47 ? -7.012 -12.75 -5.098 1 95.38 47 SER B C 1
ATOM 1867 O O . SER B 1 47 ? -6.957 -13.672 -5.914 1 95.38 47 SER B O 1
ATOM 1869 N N . PHE B 1 48 ? -7.395 -12.922 -3.836 1 96.94 48 PHE B N 1
ATOM 1870 C CA . PHE B 1 48 ? -7.844 -14.234 -3.379 1 96.94 48 PHE B CA 1
ATOM 1871 C C . PHE B 1 48 ? -9.117 -14.656 -4.105 1 96.94 48 PHE B C 1
ATOM 1873 O O . PHE B 1 48 ? -9.25 -15.812 -4.512 1 96.94 48 PHE B O 1
ATOM 1880 N N . ILE B 1 49 ? -9.992 -13.742 -4.219 1 96.88 49 ILE B N 1
ATOM 1881 C CA . ILE B 1 49 ? -11.242 -14.039 -4.906 1 96.88 49 ILE B CA 1
ATOM 1882 C C . ILE B 1 49 ? -10.961 -14.406 -6.363 1 96.88 49 ILE B C 1
ATOM 1884 O O . ILE B 1 49 ? -11.523 -15.367 -6.891 1 96.88 49 ILE B O 1
ATOM 1888 N N . ALA B 1 50 ? -10.047 -13.656 -6.988 1 93.44 50 ALA B N 1
ATOM 1889 C CA . ALA B 1 50 ? -9.672 -13.945 -8.367 1 93.44 50 ALA B CA 1
ATOM 1890 C C . ALA B 1 50 ? -9.023 -15.32 -8.484 1 93.44 50 ALA B C 1
ATOM 1892 O O . ALA B 1 50 ? -9.273 -16.062 -9.438 1 93.44 50 ALA B O 1
ATOM 1893 N N . THR B 1 51 ? -8.203 -15.672 -7.543 1 94.62 51 THR B N 1
ATOM 1894 C CA . THR B 1 51 ? -7.551 -16.984 -7.531 1 94.62 51 THR B CA 1
ATOM 1895 C C . THR B 1 51 ? -8.578 -18.094 -7.371 1 94.62 51 THR B C 1
ATOM 1897 O O . THR B 1 51 ? -8.508 -19.109 -8.07 1 94.62 51 THR B O 1
ATOM 1900 N N . GLN B 1 52 ? -9.523 -17.844 -6.488 1 95.56 52 GLN B N 1
ATOM 1901 C CA . GLN B 1 52 ? -10.562 -18.844 -6.266 1 95.56 52 GLN B CA 1
ATOM 1902 C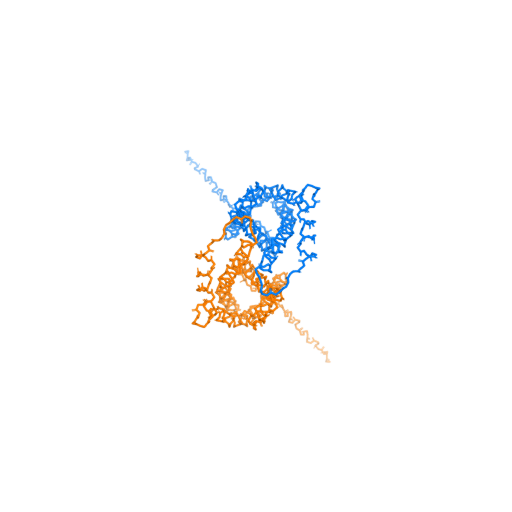 C . GLN B 1 52 ? -11.414 -19.047 -7.52 1 95.56 52 GLN B C 1
ATOM 1904 O O . GLN B 1 52 ? -11.781 -20.172 -7.852 1 95.56 52 GLN B O 1
ATOM 1909 N N . ARG B 1 53 ? -11.68 -18.016 -8.18 1 93.69 53 ARG B N 1
ATOM 1910 C CA . ARG B 1 53 ? -12.469 -18.094 -9.406 1 93.69 53 ARG B CA 1
ATOM 1911 C C . ARG B 1 53 ? -11.711 -18.828 -10.5 1 93.69 53 ARG B C 1
ATOM 1913 O O . ARG B 1 53 ? -12.289 -19.625 -11.242 1 93.69 53 ARG B O 1
ATOM 1920 N N . GLN B 1 54 ? -10.422 -18.547 -10.602 1 93.75 54 GLN B N 1
ATOM 1921 C CA . GLN B 1 54 ? -9.594 -19.219 -11.602 1 93.75 54 GLN B CA 1
ATOM 1922 C C . GLN B 1 54 ? -9.492 -20.719 -11.312 1 93.75 54 GLN B C 1
ATOM 1924 O O . GLN B 1 54 ? -9.445 -21.531 -12.234 1 93.75 54 GLN B O 1
ATOM 1929 N N . LEU B 1 55 ? -9.453 -21.109 -10.039 1 95 55 LEU B N 1
ATOM 1930 C CA . LEU B 1 55 ? -9.344 -22.5 -9.625 1 95 55 LEU B CA 1
ATOM 1931 C C . LEU B 1 55 ? -10.719 -23.172 -9.617 1 95 55 LEU B C 1
ATOM 1933 O O . LEU B 1 55 ? -10.812 -24.406 -9.5 1 95 55 LEU B O 1
ATOM 1937 N N . LYS B 1 56 ? -11.742 -22.359 -9.75 1 94.56 56 LYS B N 1
ATOM 1938 C CA . LYS B 1 56 ? -13.125 -22.828 -9.766 1 94.56 56 LYS B CA 1
ATOM 1939 C C . LYS B 1 56 ? -13.469 -23.562 -8.469 1 94.56 56 LYS B C 1
ATOM 1941 O O . LYS B 1 56 ? -14.047 -24.641 -8.5 1 94.56 56 LYS B O 1
ATOM 1946 N N . ILE B 1 57 ? -13.008 -23.016 -7.391 1 93.19 57 ILE B N 1
ATOM 1947 C CA . ILE B 1 57 ? -13.336 -23.531 -6.066 1 93.19 57 ILE B CA 1
ATOM 1948 C C . ILE B 1 57 ? -14.234 -22.547 -5.328 1 93.19 57 ILE B C 1
ATOM 1950 O O . ILE B 1 57 ? -14.391 -21.406 -5.758 1 93.19 57 ILE B O 1
ATOM 1954 N N . GLY B 1 58 ? -14.883 -23.031 -4.332 1 92.88 58 GLY B N 1
ATOM 1955 C CA . GLY B 1 58 ? -15.766 -22.156 -3.574 1 92.88 58 GLY B CA 1
ATOM 1956 C C . GLY B 1 58 ? -15.055 -20.984 -2.924 1 92.88 58 GLY B C 1
ATOM 1957 O O . GLY B 1 58 ? -13.883 -21.094 -2.568 1 92.88 58 GLY B O 1
ATOM 1958 N N . ILE B 1 59 ? -15.734 -19.859 -2.795 1 95 59 ILE B N 1
ATOM 1959 C CA . ILE B 1 59 ? -15.219 -18.641 -2.178 1 95 59 ILE B CA 1
ATOM 1960 C C . IL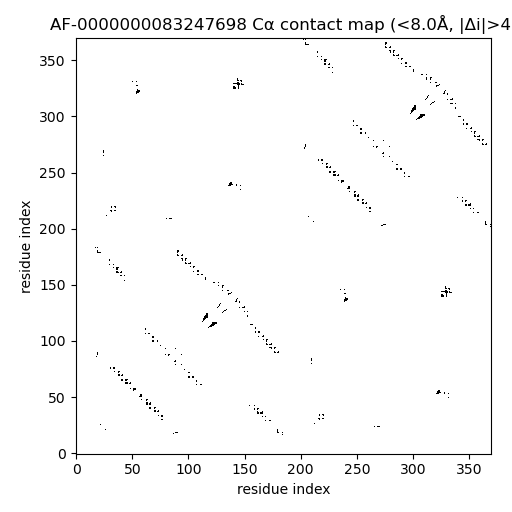E B 1 59 ? -15.734 -18.531 -0.745 1 95 59 ILE B C 1
ATOM 1962 O O . ILE B 1 59 ? -16.938 -18.344 -0.524 1 95 59 ILE B O 1
ATOM 1966 N N . PRO B 1 60 ? -14.852 -18.609 0.211 1 94.44 60 PRO B N 1
ATOM 1967 C CA . PRO B 1 60 ? -15.305 -18.438 1.592 1 94.44 60 PRO B CA 1
ATOM 1968 C C . PRO B 1 60 ? -15.906 -17.062 1.847 1 94.44 60 PRO B C 1
ATOM 1970 O O . PRO B 1 60 ? -15.492 -16.078 1.23 1 94.44 60 PRO B O 1
ATOM 1973 N N . TRP B 1 61 ? -16.75 -16.891 2.783 1 95.38 61 TRP B N 1
ATOM 1974 C CA . TRP B 1 61 ? -17.5 -15.664 3.035 1 95.38 61 TRP B CA 1
ATOM 1975 C C . TRP B 1 61 ? -16.578 -14.555 3.537 1 95.38 61 TRP B C 1
ATOM 1977 O O . TRP B 1 61 ? -16.859 -13.375 3.355 1 95.38 61 TRP B O 1
ATOM 1987 N N . TYR B 1 62 ? -15.445 -14.875 4.188 1 95.19 62 TYR B N 1
ATOM 1988 C CA . TYR B 1 62 ? -14.594 -13.852 4.781 1 95.19 62 TYR B CA 1
ATOM 1989 C C . TYR B 1 62 ? -13.75 -13.156 3.717 1 95.19 62 TYR B C 1
ATOM 1991 O O . TYR B 1 62 ? -13.133 -12.125 3.986 1 95.19 62 TYR B O 1
ATOM 1999 N N . PHE B 1 63 ? -13.812 -13.695 2.453 1 97.44 63 PHE B N 1
ATOM 2000 C CA . PHE B 1 63 ? -13.102 -13.016 1.374 1 97.44 63 PHE B CA 1
ATOM 2001 C C . PHE B 1 63 ? -13.859 -11.773 0.924 1 97.44 63 PHE B C 1
ATOM 2003 O O . PHE B 1 63 ? -13.336 -10.656 1.005 1 97.44 63 PHE B O 1
ATOM 2010 N N . PRO B 1 64 ? -15.086 -12 0.461 1 97.12 64 PRO B N 1
ATOM 2011 C CA . PRO B 1 64 ? -15.828 -10.789 0.109 1 97.12 64 PRO B CA 1
ATOM 2012 C C . PRO B 1 64 ? -16.078 -9.875 1.312 1 97.12 64 PRO B C 1
ATOM 2014 O O . PRO B 1 64 ? -16.203 -8.656 1.155 1 97.12 64 PRO B O 1
ATOM 2017 N N . TYR B 1 65 ? -16.188 -10.414 2.494 1 98.31 65 TYR B N 1
ATOM 2018 C CA . TYR B 1 65 ? -16.328 -9.609 3.707 1 98.31 65 TYR B CA 1
ATOM 2019 C C . TYR B 1 65 ? -15.18 -8.609 3.82 1 98.31 65 TYR B C 1
ATOM 2021 O O . TYR B 1 65 ? -15.414 -7.414 4.027 1 98.31 65 TYR B O 1
ATOM 2029 N N . TRP B 1 66 ? -13.969 -9.07 3.611 1 98.12 66 TRP B N 1
ATOM 2030 C CA . TRP B 1 66 ? -12.812 -8.195 3.754 1 98.12 66 TRP B CA 1
ATOM 2031 C C . TRP B 1 66 ? -12.711 -7.23 2.578 1 98.12 66 TRP B C 1
ATOM 2033 O O . TRP B 1 66 ? -12.234 -6.105 2.732 1 98.12 66 TRP B O 1
ATOM 2043 N N . VAL B 1 67 ? -13.195 -7.602 1.407 1 97.5 67 VAL B N 1
ATOM 2044 C CA . VAL B 1 67 ? -13.25 -6.668 0.288 1 97.5 67 VAL B CA 1
ATOM 2045 C C . VAL B 1 67 ? -14.219 -5.531 0.609 1 97.5 67 VAL B C 1
ATOM 2047 O O . VAL B 1 67 ? -13.914 -4.359 0.375 1 97.5 67 VAL B O 1
ATOM 2050 N N . THR B 1 68 ? -15.32 -5.891 1.188 1 98 68 THR B N 1
ATOM 2051 C CA . THR B 1 68 ? -16.328 -4.895 1.548 1 98 68 THR B CA 1
ATOM 2052 C C . THR B 1 68 ? -15.812 -3.982 2.656 1 98 68 THR B C 1
ATOM 2054 O O . THR B 1 68 ? -15.867 -2.758 2.537 1 98 68 THR B O 1
ATOM 2057 N N . VAL B 1 69 ? -15.281 -4.594 3.656 1 98 69 VAL B N 1
ATOM 2058 C CA . VAL B 1 69 ? -14.797 -3.838 4.805 1 98 69 VAL B CA 1
ATOM 2059 C C . VAL B 1 69 ? -13.594 -2.992 4.395 1 98 69 VAL B C 1
ATOM 2061 O O . VAL B 1 69 ? -13.453 -1.85 4.836 1 98 69 VAL B O 1
ATOM 2064 N N . GLY B 1 70 ? -12.711 -3.568 3.596 1 97.38 70 GLY B N 1
ATOM 2065 C CA . GLY B 1 70 ? -11.602 -2.791 3.068 1 97.38 70 GLY B CA 1
ATOM 2066 C C . GLY B 1 70 ? -12.047 -1.585 2.264 1 97.38 70 GLY B C 1
ATOM 2067 O O . GLY B 1 70 ? -11.492 -0.495 2.412 1 97.38 70 GLY B O 1
ATOM 2068 N N . THR B 1 71 ? -13.016 -1.776 1.436 1 97.38 71 THR B N 1
ATOM 2069 C CA . THR B 1 71 ? -13.562 -0.688 0.632 1 97.38 71 THR B CA 1
ATOM 2070 C C . THR B 1 71 ? -14.18 0.385 1.523 1 97.38 71 THR B C 1
ATOM 2072 O O . THR B 1 71 ? -13.961 1.579 1.309 1 97.38 71 THR B O 1
ATOM 2075 N N . LEU B 1 72 ? -14.906 -0.044 2.461 1 97.69 72 LEU B N 1
ATOM 2076 C CA . LEU B 1 72 ? -15.523 0.883 3.404 1 97.69 72 LEU B CA 1
ATOM 2077 C C . LEU B 1 72 ? -14.461 1.692 4.141 1 97.69 72 LEU B C 1
ATOM 2079 O O . LEU B 1 72 ? -14.648 2.885 4.395 1 97.69 72 LEU B O 1
ATOM 2083 N N . SER B 1 73 ? -13.383 1.016 4.496 1 97.44 73 SER B N 1
ATOM 2084 C CA . SER B 1 73 ? -12.289 1.694 5.188 1 97.44 73 SER B CA 1
ATOM 2085 C C . SER B 1 73 ? -11.656 2.764 4.305 1 97.44 73 SER B C 1
ATOM 2087 O O . SER B 1 73 ? -11.383 3.873 4.766 1 97.44 73 SER B O 1
ATOM 2089 N N . VAL B 1 74 ? -11.484 2.475 3.076 1 94.44 74 VAL B N 1
ATOM 2090 C CA . VAL B 1 74 ? -10.914 3.439 2.143 1 94.44 74 VAL B CA 1
ATOM 2091 C C . VAL B 1 74 ? -11.867 4.617 1.968 1 94.44 74 VAL B C 1
ATOM 2093 O O . VAL B 1 74 ? -11.445 5.773 1.966 1 94.44 74 VAL B O 1
ATOM 2096 N N . ILE B 1 75 ? -13.094 4.398 1.839 1 95.94 75 ILE B N 1
ATOM 2097 C CA . ILE B 1 75 ? -14.102 5.445 1.703 1 95.94 75 ILE B CA 1
ATOM 2098 C C . ILE B 1 75 ? -14.078 6.344 2.938 1 95.94 75 ILE B C 1
ATOM 2100 O O . ILE B 1 75 ? -14.156 7.57 2.82 1 95.94 75 ILE B O 1
ATOM 2104 N N . PHE B 1 76 ? -14 5.699 4.074 1 96.44 76 PHE B N 1
ATOM 2105 C CA . PHE B 1 76 ? -13.93 6.449 5.324 1 96.44 76 PHE B CA 1
ATOM 2106 C C . PHE B 1 76 ? -12.734 7.398 5.32 1 96.44 76 PHE B C 1
ATOM 2108 O O . PHE B 1 76 ? -12.859 8.562 5.703 1 96.44 76 PHE B O 1
ATOM 2115 N N . ILE B 1 77 ? -11.594 6.957 4.887 1 92.69 77 ILE B N 1
ATOM 2116 C CA . ILE B 1 77 ? -10.383 7.766 4.855 1 92.69 77 ILE B CA 1
ATOM 2117 C C . ILE B 1 77 ? -10.555 8.914 3.867 1 92.69 77 ILE B C 1
ATOM 2119 O O . ILE B 1 77 ? -10.148 10.047 4.145 1 92.69 77 ILE B O 1
ATOM 2123 N N . LEU B 1 78 ? -11.18 8.672 2.729 1 90.75 78 LEU B N 1
ATOM 2124 C CA . LEU B 1 78 ? -11.422 9.719 1.736 1 90.75 78 LEU B CA 1
ATOM 2125 C C . LEU B 1 78 ? -12.375 10.773 2.283 1 90.75 78 LEU B C 1
ATOM 2127 O O . LEU B 1 78 ? -12.195 11.969 2.023 1 90.75 78 LEU B O 1
ATOM 2131 N N . ILE B 1 79 ? -13.359 10.328 3.004 1 93 79 ILE B N 1
ATOM 2132 C CA . ILE B 1 79 ? -14.273 11.258 3.648 1 93 79 ILE B CA 1
ATOM 2133 C C . ILE B 1 79 ? -13.516 12.117 4.66 1 93 79 ILE B C 1
ATOM 2135 O O . ILE B 1 79 ? -13.742 13.32 4.75 1 93 79 ILE B O 1
ATOM 2139 N N . MET B 1 80 ? -12.664 11.461 5.418 1 91.31 80 MET B N 1
ATOM 2140 C CA . MET B 1 80 ? -11.859 12.195 6.391 1 91.31 80 MET B CA 1
ATOM 2141 C C . MET B 1 80 ? -11 13.25 5.695 1 91.31 80 MET B C 1
ATOM 2143 O O . MET B 1 80 ? -10.875 14.375 6.184 1 91.31 80 MET B O 1
ATOM 2147 N N . PHE B 1 81 ? -10.43 12.938 4.551 1 87.06 81 PHE B N 1
ATOM 2148 C CA . PHE B 1 81 ? -9.648 13.898 3.783 1 87.06 81 PHE B CA 1
ATOM 2149 C C . PHE B 1 81 ? -10.523 15.07 3.336 1 87.06 81 PHE B C 1
ATOM 2151 O O . PHE B 1 81 ? -10.109 16.219 3.398 1 87.06 81 PHE B O 1
ATOM 2158 N N . TRP B 1 82 ? -11.672 14.719 2.869 1 87.31 82 TRP B N 1
ATOM 2159 C CA . TRP B 1 82 ? -12.617 15.742 2.426 1 87.31 82 TRP B CA 1
ATOM 2160 C C . TRP B 1 82 ? -13.016 16.656 3.578 1 87.31 82 TRP B C 1
ATOM 2162 O O . TRP B 1 82 ? -13.062 17.875 3.418 1 87.31 82 TRP B O 1
ATOM 2172 N N . LEU B 1 83 ? -13.219 16.125 4.781 1 86.56 83 LEU B N 1
ATOM 2173 C CA . LEU B 1 83 ? -13.594 16.891 5.961 1 86.56 83 LEU B CA 1
ATOM 2174 C C . LEU B 1 83 ? -12.438 17.766 6.438 1 86.56 83 LEU B C 1
ATOM 2176 O O . LEU B 1 83 ? -12.648 18.875 6.91 1 86.56 83 LEU B O 1
ATOM 2180 N N . ILE B 1 84 ? -11.25 17.234 6.344 1 83.94 84 ILE B N 1
ATOM 2181 C CA . ILE B 1 84 ? -10.07 18 6.734 1 83.94 84 ILE B CA 1
ATOM 2182 C C . ILE B 1 84 ? -9.891 19.188 5.797 1 83.94 84 ILE B C 1
ATOM 2184 O O . ILE B 1 84 ? -9.57 20.297 6.242 1 83.94 84 ILE B O 1
ATOM 2188 N N . ALA B 1 85 ? -10.148 19.094 4.512 1 82.88 85 ALA B N 1
ATOM 2189 C CA . ALA B 1 85 ? -10.023 20.156 3.521 1 82.88 85 ALA B CA 1
ATOM 2190 C C . ALA B 1 85 ? -11.055 21.25 3.766 1 82.88 85 ALA B C 1
ATOM 2192 O O . ALA B 1 85 ? -10.797 22.438 3.49 1 82.88 85 ALA B O 1
ATOM 2193 N N . ARG B 1 86 ? -12.156 20.828 4.297 1 82.5 86 ARG B N 1
ATOM 2194 C CA . ARG B 1 86 ? -13.211 21.797 4.555 1 82.5 86 ARG B CA 1
ATOM 2195 C C . ARG B 1 86 ? -13.141 22.328 5.984 1 82.5 86 ARG B C 1
ATOM 2197 O O . ARG B 1 86 ? -13.977 23.125 6.406 1 82.5 86 ARG B O 1
ATOM 2204 N N . ARG B 1 87 ? -12.258 21.938 6.711 1 79.06 87 ARG B N 1
ATOM 2205 C CA . ARG B 1 87 ? -12.07 22.344 8.094 1 79.06 87 ARG B CA 1
ATOM 2206 C C . ARG B 1 87 ? -13.312 22.047 8.93 1 79.06 87 ARG B C 1
ATOM 2208 O O . ARG B 1 87 ? -13.719 22.859 9.766 1 79.06 87 ARG B O 1
ATOM 2215 N N . GLN B 1 88 ? -13.922 21.062 8.633 1 82.19 88 GLN B N 1
ATOM 2216 C CA . GLN B 1 88 ? -15.125 20.641 9.336 1 82.19 88 GLN B CA 1
ATOM 2217 C C . GLN B 1 88 ? -14.969 19.25 9.93 1 82.19 88 GLN B C 1
ATOM 2219 O O . GLN B 1 88 ? -15.914 18.469 9.938 1 82.19 88 GLN B O 1
ATOM 2224 N N . LEU B 1 89 ? -13.789 18.953 10.383 1 78.81 89 LEU B N 1
ATOM 2225 C CA . LEU B 1 89 ? -13.57 17.641 10.961 1 78.81 89 LEU B CA 1
ATOM 2226 C C . LEU B 1 89 ? -14.086 17.578 12.391 1 78.81 89 LEU B C 1
ATOM 2228 O O . LEU B 1 89 ? -13.359 17.906 13.336 1 78.81 89 LEU B O 1
ATOM 2232 N N . LEU B 1 90 ? -15.367 17.156 12.5 1 80.62 90 LEU B N 1
ATOM 2233 C CA . LEU B 1 90 ? -16.016 17.016 13.805 1 80.62 90 LEU B CA 1
ATOM 2234 C C . LEU B 1 90 ? -15.57 15.734 14.492 1 80.62 90 LEU B C 1
ATOM 2236 O O . LEU B 1 90 ? -15.555 14.664 13.875 1 80.62 90 LEU B O 1
ATOM 2240 N N . PRO B 1 91 ? -15.227 15.805 15.711 1 86.12 91 PRO B N 1
ATOM 2241 C CA . PRO B 1 91 ? -14.773 14.609 16.438 1 86.12 91 PRO B CA 1
ATOM 2242 C C . PRO B 1 91 ? -15.867 13.547 16.562 1 86.12 91 PRO B C 1
ATOM 2244 O O . PRO B 1 91 ? -15.57 12.352 16.578 1 86.12 91 PRO B O 1
ATOM 2247 N N . GLY B 1 92 ? -17.109 13.953 16.625 1 86.25 92 GLY B N 1
ATOM 2248 C CA . GLY B 1 92 ? -18.203 13 16.75 1 86.25 92 GLY B CA 1
ATOM 2249 C C . GLY B 1 92 ? -18.312 12.047 15.578 1 86.25 92 GLY B C 1
ATOM 2250 O O . GLY B 1 92 ? -18.469 10.836 15.766 1 86.25 92 GLY B O 1
ATOM 2251 N N . ILE B 1 93 ? -18.234 12.578 14.391 1 88 93 ILE B N 1
ATOM 2252 C CA . ILE B 1 93 ? -18.297 11.758 13.188 1 88 93 ILE B CA 1
ATOM 2253 C C . ILE B 1 93 ? -17.094 10.812 13.148 1 88 93 ILE B C 1
ATOM 2255 O O . ILE B 1 93 ? -17.234 9.648 12.766 1 88 93 ILE B O 1
ATOM 2259 N N . VAL B 1 94 ? -15.961 11.227 13.531 1 92.06 94 VAL B N 1
ATOM 2260 C CA . VAL B 1 94 ? -14.734 10.438 13.516 1 92.06 94 VAL B CA 1
ATOM 2261 C C . VAL B 1 94 ? -14.828 9.312 14.547 1 92.06 94 VAL B C 1
ATOM 2263 O O . VAL B 1 94 ? -14.445 8.172 14.266 1 92.06 94 VAL B O 1
ATOM 2266 N N . ILE B 1 95 ? -15.391 9.594 15.703 1 94.31 95 ILE B N 1
ATOM 2267 C CA . ILE B 1 95 ? -15.531 8.586 16.75 1 94.31 95 ILE B CA 1
ATOM 2268 C C . ILE B 1 95 ? -16.516 7.516 16.312 1 94.31 95 ILE B C 1
ATOM 2270 O O . ILE B 1 95 ? -16.234 6.32 16.422 1 94.31 95 ILE B O 1
ATOM 2274 N N . MET B 1 96 ? -17.656 7.875 15.797 1 95 96 MET B N 1
ATOM 2275 C CA . MET B 1 96 ? -18.672 6.922 15.352 1 95 96 MET B CA 1
ATOM 2276 C C . MET B 1 96 ? -18.141 6.047 14.227 1 95 96 MET B C 1
ATOM 2278 O O . MET B 1 96 ? -18.266 4.82 14.273 1 95 96 MET B O 1
ATOM 2282 N N . GLY B 1 97 ? -17.594 6.676 13.219 1 94.62 97 GLY B N 1
ATOM 2283 C CA . GLY B 1 97 ? -17.062 5.926 12.094 1 94.62 97 GLY B CA 1
ATOM 2284 C C . GLY B 1 97 ? -15.945 4.98 12.484 1 94.62 97 GLY B C 1
ATOM 2285 O O . GLY B 1 97 ? -15.906 3.832 12.039 1 94.62 97 GLY B O 1
ATOM 2286 N N . SER B 1 98 ? -15.086 5.414 13.344 1 96.94 98 SER B N 1
ATOM 2287 C CA . SER B 1 98 ? -13.977 4.57 13.797 1 96.94 98 SER B CA 1
ATOM 2288 C C . SER B 1 98 ? -14.477 3.398 14.625 1 96.94 98 SER B C 1
ATOM 2290 O O . SER B 1 98 ? -13.93 2.297 14.555 1 96.94 98 SER B O 1
ATOM 2292 N N . PHE B 1 99 ? -15.469 3.686 15.438 1 97.19 99 PHE B N 1
ATOM 2293 C CA . PHE B 1 99 ? -16.016 2.623 16.266 1 97.19 99 PHE B CA 1
ATOM 2294 C C . PHE B 1 99 ? -16.625 1.521 15.422 1 97.19 99 PHE B C 1
ATOM 2296 O O . PHE B 1 99 ? -16.375 0.337 15.648 1 97.19 99 PHE B O 1
ATOM 2303 N N . ILE B 1 100 ? -17.391 1.894 14.422 1 97.88 100 ILE B N 1
ATOM 2304 C CA . ILE B 1 100 ? -18.031 0.924 13.531 1 97.88 100 ILE B CA 1
ATOM 2305 C C . ILE B 1 100 ? -16.953 0.121 12.797 1 97.88 100 ILE B C 1
ATOM 2307 O O . ILE B 1 100 ? -17.031 -1.108 12.734 1 97.88 100 ILE B O 1
ATOM 2311 N N . LEU B 1 101 ? -16 0.772 12.258 1 98 101 LEU B N 1
ATOM 2312 C CA . LEU B 1 101 ? -14.945 0.101 11.516 1 98 101 LEU B CA 1
ATOM 2313 C C . LEU B 1 101 ? -14.133 -0.81 12.43 1 98 101 LEU B C 1
ATOM 2315 O O . LEU B 1 101 ? -13.68 -1.877 12.008 1 98 101 LEU B O 1
ATOM 2319 N N . LEU B 1 102 ? -13.93 -0.377 13.664 1 98.12 102 LEU B N 1
ATOM 2320 C CA . LEU B 1 102 ? -13.188 -1.209 14.602 1 98.12 102 LEU B CA 1
ATOM 2321 C C . LEU B 1 102 ? -13.883 -2.547 14.82 1 98.12 102 LEU B C 1
ATOM 2323 O O . LEU B 1 102 ? -13.234 -3.598 14.805 1 98.12 102 LEU B O 1
ATOM 2327 N N . ILE B 1 103 ? -15.141 -2.484 14.984 1 98.12 103 ILE B N 1
ATOM 2328 C CA . ILE B 1 103 ? -15.906 -3.709 15.195 1 98.12 103 ILE B CA 1
ATOM 2329 C C . ILE B 1 103 ? -15.789 -4.609 13.969 1 98.12 103 ILE B C 1
ATOM 2331 O O . ILE B 1 103 ? -15.562 -5.816 14.094 1 98.12 103 ILE B O 1
ATOM 2335 N N . LEU B 1 104 ? -15.969 -4.012 12.828 1 98.38 104 LEU B N 1
ATOM 2336 C CA . LEU B 1 104 ? -15.875 -4.777 11.594 1 98.38 104 LEU B CA 1
ATOM 2337 C C . LEU B 1 104 ? -14.477 -5.371 11.43 1 98.38 104 LEU B C 1
ATOM 2339 O O . LEU B 1 104 ? -14.336 -6.527 11.016 1 98.38 104 LEU B O 1
ATOM 2343 N N . TRP B 1 105 ? -13.422 -4.656 11.703 1 98.44 105 TRP B N 1
ATOM 2344 C CA . TRP B 1 105 ? -12.055 -5.133 11.562 1 98.44 105 TRP B CA 1
ATOM 2345 C C . TRP B 1 105 ? -11.766 -6.25 12.562 1 98.44 105 TRP B C 1
ATOM 2347 O O . TRP B 1 105 ? -11.078 -7.219 12.234 1 98.44 105 TRP B O 1
ATOM 2357 N N . VAL B 1 106 ? -12.289 -6.141 13.766 1 98.19 106 VAL B N 1
ATOM 2358 C CA . VAL B 1 106 ? -12.039 -7.148 14.789 1 98.19 106 VAL B CA 1
ATOM 2359 C C . VAL B 1 106 ? -12.703 -8.469 14.391 1 98.19 106 VAL B C 1
ATOM 2361 O O . VAL B 1 106 ? -12.102 -9.539 14.531 1 98.19 106 VAL B O 1
ATOM 2364 N N . VAL B 1 107 ? -13.914 -8.352 13.914 1 97.81 107 VAL B N 1
ATOM 2365 C CA . VAL B 1 107 ? -14.609 -9.555 13.469 1 97.81 107 VAL B CA 1
ATOM 2366 C C . VAL B 1 107 ? -13.805 -10.25 12.375 1 97.81 107 VAL B C 1
ATOM 2368 O O . VAL B 1 107 ? -13.609 -11.469 12.422 1 97.81 107 VAL B O 1
ATOM 2371 N N . GLY B 1 108 ? -13.352 -9.508 11.414 1 97.31 108 GLY B N 1
ATOM 2372 C CA . GLY B 1 108 ? -12.539 -10.086 10.344 1 97.31 108 GLY B CA 1
ATOM 2373 C C . GLY B 1 108 ? -11.227 -10.664 10.836 1 97.31 108 GLY B C 1
ATOM 2374 O O . GLY B 1 108 ? -10.797 -11.727 10.383 1 97.31 108 GLY B O 1
ATOM 2375 N N . LEU B 1 109 ? -10.586 -9.969 11.703 1 97.12 109 LEU B N 1
ATOM 2376 C CA . LEU B 1 109 ? -9.312 -10.422 12.25 1 97.12 109 LEU B CA 1
ATOM 2377 C C . LEU B 1 109 ? -9.484 -11.75 12.984 1 97.12 109 LEU B C 1
ATOM 2379 O O . LEU B 1 109 ? -8.641 -12.641 12.859 1 97.12 109 LEU B O 1
ATOM 2383 N N . ILE B 1 110 ? -10.508 -11.812 13.734 1 96.31 110 ILE B N 1
ATOM 2384 C CA . ILE B 1 110 ? -10.766 -13.055 14.461 1 96.31 110 ILE B CA 1
ATOM 2385 C C . ILE B 1 110 ? -10.898 -14.211 13.477 1 96.31 110 ILE B C 1
ATOM 2387 O O . ILE B 1 110 ? -10.312 -15.273 13.672 1 96.31 110 ILE B O 1
ATOM 2391 N N . MET B 1 111 ? -11.641 -13.969 12.453 1 95.44 111 MET B N 1
ATOM 2392 C CA . MET B 1 111 ? -11.859 -15.031 11.477 1 95.44 111 MET B CA 1
ATOM 2393 C C . MET B 1 111 ? -10.547 -15.438 10.805 1 95.44 111 MET B C 1
ATOM 2395 O O . MET B 1 111 ? -10.266 -16.625 10.656 1 95.44 111 MET B O 1
ATOM 2399 N N . ILE B 1 112 ? -9.789 -14.5 10.359 1 95.94 112 ILE B N 1
ATOM 2400 C CA . ILE B 1 112 ? -8.531 -14.789 9.68 1 95.94 112 ILE B CA 1
ATOM 2401 C C . ILE B 1 112 ? -7.555 -15.438 10.664 1 95.94 112 ILE B C 1
ATOM 2403 O O . ILE B 1 112 ? -6.77 -16.312 10.289 1 95.94 112 ILE B O 1
ATOM 2407 N N . SER B 1 113 ? -7.602 -15.055 11.961 1 94.88 113 SER B N 1
ATOM 2408 C CA . SER B 1 113 ? -6.762 -15.68 12.977 1 94.88 113 SER B CA 1
ATOM 2409 C C . SER B 1 113 ? -7.109 -17.156 13.148 1 94.88 113 SER B C 1
ATOM 2411 O O . SER B 1 113 ? -6.223 -18 13.281 1 94.88 113 SER B O 1
ATOM 2413 N N . LEU B 1 114 ? -8.359 -17.422 13.094 1 93.94 114 LEU B N 1
ATOM 2414 C CA . LEU B 1 114 ? -8.789 -18.812 13.211 1 93.94 114 LEU B CA 1
ATOM 2415 C C . LEU B 1 114 ? -8.352 -19.625 12 1 93.94 114 LEU B C 1
ATOM 2417 O O . LEU B 1 114 ? -7.969 -20.797 12.133 1 93.94 114 LEU B O 1
ATOM 2421 N N . GLN B 1 115 ? -8.383 -19 10.891 1 93.75 115 GLN B N 1
ATOM 2422 C CA . GLN B 1 115 ? -7.992 -19.719 9.68 1 93.75 115 GLN B CA 1
ATOM 2423 C C . GLN B 1 115 ? -6.48 -19.938 9.633 1 93.75 115 GLN B C 1
ATOM 2425 O O . GLN B 1 115 ? -6.016 -20.984 9.18 1 93.75 115 GLN B O 1
ATOM 2430 N N . LEU B 1 116 ? -5.727 -19.031 10.109 1 92.31 116 LEU B N 1
ATOM 2431 C CA . LEU B 1 116 ? -4.273 -19.125 10.023 1 92.31 116 LEU B CA 1
ATOM 2432 C C . LEU B 1 116 ? -3.711 -20 11.141 1 92.31 116 LEU B C 1
ATOM 2434 O O . LEU B 1 116 ? -2.814 -20.812 10.914 1 92.31 116 LEU B O 1
ATOM 2438 N N . TRP B 1 117 ? -4.242 -19.875 12.344 1 89.5 117 TRP B N 1
ATOM 2439 C CA . TRP B 1 117 ? -3.609 -20.484 13.508 1 89.5 117 TRP B CA 1
ATOM 2440 C C . TRP B 1 117 ? -4.562 -21.438 14.211 1 89.5 117 TRP B C 1
ATOM 2442 O O . TRP B 1 117 ? -4.172 -22.125 15.156 1 89.5 117 TRP B O 1
ATOM 2452 N N . GLY B 1 118 ? -5.746 -21.516 13.711 1 82.12 118 GLY B N 1
ATOM 2453 C CA . GLY B 1 118 ? -6.723 -22.344 14.406 1 82.12 118 GLY B CA 1
ATOM 2454 C C . GLY B 1 118 ? -6.574 -23.828 14.109 1 82.12 118 GLY B C 1
ATOM 2455 O O . GLY B 1 118 ? -5.801 -24.203 13.227 1 82.12 118 GLY B O 1
ATOM 2456 N N . PRO B 1 119 ? -7.215 -24.688 14.891 1 76.25 119 PRO B N 1
ATOM 2457 C CA . PRO B 1 119 ? -7.148 -26.141 14.766 1 76.25 119 PRO B CA 1
ATOM 2458 C C . PRO B 1 119 ? -7.75 -26.656 13.453 1 76.25 119 PRO B C 1
ATOM 2460 O O . PRO B 1 119 ? -7.266 -27.641 12.898 1 76.25 119 PRO B O 1
ATOM 2463 N N . SER B 1 120 ? -8.742 -26.016 12.953 1 68.19 120 SER B N 1
ATOM 2464 C CA . SER B 1 120 ? -9.414 -26.469 11.742 1 68.19 120 SER B CA 1
ATOM 2465 C C . SER B 1 120 ? -8.797 -25.844 10.492 1 68.19 120 SER B C 1
ATOM 2467 O O . SER B 1 120 ? -8.742 -26.469 9.438 1 68.19 120 SER B O 1
ATOM 2469 N N . GLY B 1 121 ? -8.383 -24.562 10.438 1 63.34 121 GLY B N 1
ATOM 2470 C CA . GLY B 1 121 ? -7.949 -23.859 9.242 1 63.34 121 GLY B CA 1
ATOM 2471 C C . GLY B 1 121 ? -6.477 -24.047 8.938 1 63.34 121 GLY B C 1
ATOM 2472 O O . GLY B 1 121 ? -6.098 -24.234 7.777 1 63.34 121 GLY B O 1
ATOM 2473 N N . ASN B 1 122 ? -5.637 -24.328 9.773 1 84.62 122 ASN B N 1
ATOM 2474 C CA . ASN B 1 122 ? -4.191 -24.516 9.859 1 84.62 122 ASN B CA 1
ATOM 2475 C C . ASN B 1 122 ? -3.496 -24.094 8.57 1 84.62 122 ASN B C 1
ATOM 2477 O O . ASN B 1 122 ? -2.623 -24.812 8.07 1 84.62 122 ASN B O 1
ATOM 2481 N N . VAL B 1 123 ? -3.908 -22.984 7.844 1 87.44 123 VAL B N 1
ATOM 2482 C CA . VAL B 1 123 ? -3.283 -22.484 6.625 1 87.44 123 VAL B CA 1
ATOM 2483 C C . VAL B 1 123 ? -1.785 -22.297 6.852 1 87.44 123 VAL B C 1
ATOM 248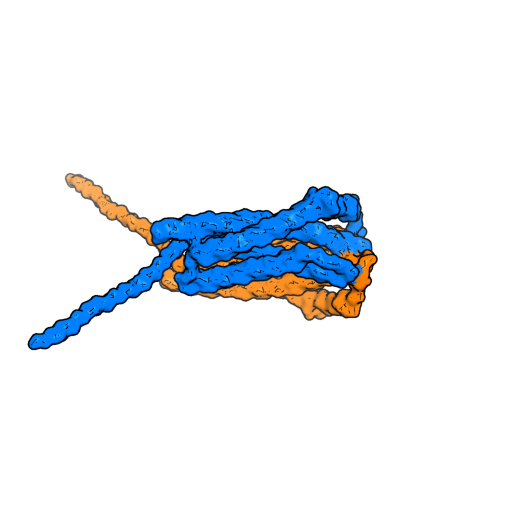5 O O . VAL B 1 123 ? -0.971 -22.672 6 1 87.44 123 VAL B O 1
ATOM 2488 N N . ASN B 1 124 ? -1.438 -21.859 8.016 1 91.38 124 ASN B N 1
ATOM 2489 C CA . ASN B 1 124 ? -0.029 -21.609 8.305 1 91.38 124 ASN B CA 1
ATOM 2490 C C . ASN B 1 124 ? 0.769 -22.906 8.344 1 91.38 124 ASN B C 1
ATOM 2492 O O . ASN B 1 124 ? 1.874 -22.984 7.809 1 91.38 124 ASN B O 1
ATOM 2496 N N . THR B 1 125 ? 0.219 -23.906 8.984 1 90 125 THR B N 1
ATOM 2497 C CA . THR B 1 125 ? 0.913 -25.188 9.062 1 90 125 THR B CA 1
ATOM 2498 C C . THR B 1 125 ? 1.022 -25.828 7.676 1 90 125 THR B C 1
ATOM 2500 O O . THR B 1 125 ? 2.062 -26.391 7.328 1 90 125 THR B O 1
ATOM 2503 N N . ASN B 1 126 ? -0.062 -25.719 6.887 1 90.12 126 ASN B N 1
ATOM 2504 C CA . ASN B 1 126 ? -0.026 -26.234 5.523 1 90.12 126 ASN B CA 1
ATOM 2505 C C . ASN B 1 126 ? 1.012 -25.5 4.676 1 90.12 126 ASN B C 1
ATOM 2507 O O . ASN B 1 126 ? 1.714 -26.125 3.875 1 90.12 126 ASN B O 1
ATOM 2511 N N . CYS B 1 127 ? 1.128 -24.25 4.84 1 91.06 127 CYS B N 1
ATOM 2512 C CA . CYS B 1 127 ? 2.104 -23.453 4.105 1 91.06 127 CYS B CA 1
ATOM 2513 C C . CYS B 1 127 ? 3.525 -23.844 4.484 1 91.06 127 CYS B C 1
ATOM 2515 O O . CYS B 1 127 ? 4.402 -23.922 3.621 1 91.06 127 CYS B O 1
ATOM 2517 N N . GLN B 1 128 ? 3.736 -24.078 5.766 1 90 128 GLN B N 1
ATOM 2518 C CA . GLN B 1 128 ? 5.066 -24.453 6.227 1 90 128 GLN B CA 1
ATOM 2519 C C . GLN B 1 128 ? 5.434 -25.859 5.754 1 90 128 GLN B C 1
ATOM 2521 O O . GLN B 1 128 ? 6.527 -26.078 5.227 1 90 128 GLN B O 1
ATOM 2526 N N . LEU B 1 129 ? 4.469 -26.797 5.758 1 88.06 129 LEU B N 1
ATOM 2527 C CA . LEU B 1 129 ? 4.738 -28.188 5.473 1 88.06 129 LEU B CA 1
ATOM 2528 C C . LEU B 1 129 ? 4.82 -28.438 3.967 1 88.06 129 LEU B C 1
ATOM 2530 O O . LEU B 1 129 ? 5.691 -29.172 3.5 1 88.06 129 LEU B O 1
ATOM 2534 N N . TYR B 1 130 ? 4.016 -27.766 3.199 1 87.81 130 TYR B N 1
ATOM 2535 C CA . TYR B 1 130 ? 3.881 -28.156 1.8 1 87.81 130 TYR B CA 1
ATOM 2536 C C . TYR B 1 130 ? 4.547 -27.141 0.882 1 87.81 130 TYR B C 1
ATOM 2538 O O . TYR B 1 130 ? 4.793 -27.422 -0.293 1 87.81 130 TYR B O 1
ATOM 2546 N N . VAL B 1 131 ? 4.918 -25.969 1.392 1 90.25 131 VAL B N 1
ATOM 2547 C CA . VAL B 1 131 ? 5.461 -24.953 0.5 1 90.25 131 VAL B CA 1
ATOM 2548 C C . VAL B 1 131 ? 6.859 -24.562 0.967 1 90.25 131 VAL B C 1
ATOM 2550 O O . VAL B 1 131 ? 7.848 -24.797 0.27 1 90.25 131 VAL B O 1
ATOM 2553 N N . GLU B 1 132 ? 6.953 -24.109 2.236 1 88.38 132 GLU B N 1
ATOM 2554 C CA . GLU B 1 132 ? 8.227 -23.578 2.719 1 88.38 132 GLU B CA 1
ATOM 2555 C C . GLU B 1 132 ? 9.25 -24.703 2.902 1 88.38 132 GLU B C 1
ATOM 2557 O O . GLU B 1 132 ? 10.445 -24.5 2.648 1 88.38 132 GLU B O 1
ATOM 2562 N N . ASN B 1 133 ? 8.742 -25.875 3.285 1 89.88 133 ASN B N 1
ATOM 2563 C CA . ASN B 1 133 ? 9.656 -26.984 3.549 1 89.88 133 ASN B CA 1
ATOM 2564 C C . ASN B 1 133 ? 9.898 -27.812 2.293 1 89.88 133 ASN B C 1
ATOM 2566 O O . ASN B 1 133 ? 10.688 -28.766 2.314 1 89.88 133 ASN B O 1
ATOM 2570 N N . GLN B 1 134 ? 9.32 -27.531 1.152 1 90.25 134 GLN B N 1
ATOM 2571 C CA . GLN B 1 134 ? 9.508 -28.234 -0.113 1 90.25 134 GLN B CA 1
ATOM 2572 C C . GLN B 1 134 ? 9.789 -27.25 -1.249 1 90.25 134 GLN B C 1
ATOM 2574 O O . GLN B 1 134 ? 9 -27.141 -2.191 1 90.25 134 GLN B O 1
ATOM 2579 N N . PRO B 1 135 ? 10.961 -26.609 -1.118 1 90.44 135 PRO B N 1
ATOM 2580 C CA . PRO B 1 135 ? 11.266 -25.625 -2.16 1 90.44 135 PRO B CA 1
ATOM 2581 C C . PRO B 1 135 ? 11.602 -26.266 -3.5 1 90.44 135 PRO B C 1
ATOM 2583 O O . PRO B 1 135 ? 12.234 -27.328 -3.537 1 90.44 135 PRO B O 1
ATOM 2586 N N . VAL B 1 136 ? 11.055 -25.734 -4.555 1 92.12 136 VAL B N 1
ATOM 2587 C CA . VAL B 1 136 ? 11.344 -26.141 -5.926 1 92.12 136 VAL B CA 1
ATOM 2588 C C . VAL B 1 136 ? 12.07 -25.016 -6.656 1 92.12 136 VAL B C 1
ATOM 2590 O O . VAL B 1 136 ? 11.672 -23.844 -6.562 1 92.12 136 VAL B O 1
ATOM 2593 N N . THR B 1 137 ? 13.172 -25.391 -7.281 1 93.12 137 THR B N 1
ATOM 2594 C CA . THR B 1 137 ? 13.945 -24.359 -7.969 1 93.12 137 THR B CA 1
ATOM 2595 C C . THR B 1 137 ? 14.125 -24.719 -9.445 1 93.12 137 THR B C 1
ATOM 2597 O O . THR B 1 137 ? 13.883 -25.859 -9.844 1 93.12 137 THR B O 1
ATOM 2600 N N . GLY B 1 138 ? 14.461 -23.672 -10.273 1 93.31 138 GLY B N 1
ATOM 2601 C CA . GLY B 1 138 ? 14.695 -23.875 -11.695 1 93.31 138 GLY B CA 1
ATOM 2602 C C . GLY B 1 138 ? 13.531 -23.422 -12.562 1 93.31 138 GLY B C 1
ATOM 2603 O O . GLY B 1 138 ? 12.453 -23.141 -12.047 1 93.31 138 GLY B O 1
ATOM 2604 N N . VAL B 1 139 ? 13.805 -23.281 -13.883 1 93 139 VAL B N 1
ATOM 2605 C CA . VAL B 1 139 ? 12.797 -22.828 -14.828 1 93 139 VAL B CA 1
ATOM 2606 C C . VAL B 1 139 ? 11.867 -24 -15.195 1 93 139 VAL B C 1
ATOM 2608 O O . VAL B 1 139 ? 12.172 -24.781 -16.109 1 93 139 VAL B O 1
ATOM 2611 N N . SER B 1 140 ? 10.805 -24.219 -14.391 1 94.19 140 SER B N 1
ATOM 2612 C CA . SER B 1 140 ? 9.828 -25.281 -14.633 1 94.19 140 SER B CA 1
ATOM 2613 C C . SER B 1 140 ? 8.422 -24.844 -14.219 1 94.19 140 SER B C 1
ATOM 2615 O O . SER B 1 140 ? 8.266 -23.859 -13.492 1 94.19 140 SER B O 1
ATOM 2617 N N . VAL B 1 141 ? 7.445 -25.562 -14.727 1 93.81 141 VAL B N 1
ATOM 2618 C CA . VAL B 1 141 ? 6.055 -25.281 -14.391 1 93.81 141 VAL B CA 1
ATOM 2619 C C . VAL B 1 141 ? 5.824 -25.531 -12.906 1 93.81 141 VAL B C 1
ATOM 2621 O O . VAL B 1 141 ? 5.055 -24.812 -12.258 1 93.81 141 VAL B O 1
ATOM 2624 N N . GLN B 1 142 ? 6.527 -26.5 -12.359 1 94.38 142 GLN B N 1
ATOM 2625 C CA . GLN B 1 142 ? 6.414 -26.828 -10.938 1 94.38 142 GLN B CA 1
ATOM 2626 C C . GLN B 1 142 ? 6.938 -25.672 -10.078 1 94.38 142 GLN B C 1
ATOM 2628 O O . GLN B 1 142 ? 6.383 -25.391 -9.016 1 94.38 142 GLN B O 1
ATOM 2633 N N . THR B 1 143 ? 7.961 -25.031 -10.555 1 95.19 143 THR B N 1
ATOM 2634 C CA . THR B 1 143 ? 8.516 -23.906 -9.805 1 95.19 143 THR B CA 1
ATOM 2635 C C . THR B 1 143 ? 7.559 -22.719 -9.836 1 95.19 143 THR B C 1
ATOM 2637 O O . THR B 1 143 ? 7.391 -22.031 -8.828 1 95.19 143 THR B O 1
ATOM 2640 N N . LEU B 1 144 ? 6.992 -22.484 -10.969 1 94.69 144 LEU B N 1
ATOM 2641 C CA . LEU B 1 144 ? 6.008 -21.422 -11.062 1 94.69 144 LEU B CA 1
ATOM 2642 C C . LEU B 1 144 ? 4.816 -21.688 -10.148 1 94.69 144 LEU B C 1
ATOM 2644 O O . LEU B 1 144 ? 4.309 -20.781 -9.492 1 94.69 144 LEU B O 1
ATOM 2648 N N . ALA B 1 145 ? 4.402 -22.906 -10.125 1 94.88 145 ALA B N 1
ATOM 2649 C CA . ALA B 1 145 ? 3.305 -23.297 -9.242 1 94.88 145 ALA B CA 1
ATOM 2650 C C . ALA B 1 145 ? 3.691 -23.109 -7.773 1 94.88 145 ALA B C 1
ATOM 2652 O O . ALA B 1 145 ? 2.885 -22.641 -6.969 1 94.88 145 ALA B O 1
ATOM 2653 N N . TRP B 1 146 ? 4.879 -23.516 -7.449 1 95.25 146 TRP B N 1
ATOM 2654 C CA . TRP B 1 146 ? 5.375 -23.328 -6.09 1 95.25 146 TRP B CA 1
ATOM 2655 C C . TRP B 1 146 ? 5.418 -21.844 -5.723 1 95.25 146 TRP B C 1
ATOM 2657 O O . TRP B 1 146 ? 5.035 -21.469 -4.617 1 95.25 146 TRP B O 1
ATOM 2667 N N . LEU B 1 147 ? 5.875 -21.031 -6.637 1 95.44 147 LEU B N 1
ATOM 2668 C CA . LEU B 1 147 ? 5.953 -19.594 -6.398 1 95.44 147 LEU B CA 1
ATOM 2669 C C . LEU B 1 147 ? 4.566 -19.016 -6.141 1 95.44 147 LEU B C 1
ATOM 2671 O O . LEU B 1 147 ? 4.406 -18.125 -5.297 1 95.44 147 LEU B O 1
ATOM 2675 N N . GLU B 1 148 ? 3.627 -19.406 -6.84 1 95.75 148 GLU B N 1
ATOM 2676 C CA . GLU B 1 148 ? 2.258 -18.953 -6.617 1 95.75 148 GLU B CA 1
ATOM 2677 C C . GLU B 1 148 ? 1.768 -19.328 -5.227 1 95.75 148 GLU B C 1
ATOM 2679 O O . GLU B 1 148 ? 1.19 -18.516 -4.516 1 95.75 148 GLU B O 1
ATOM 2684 N N . GLN B 1 149 ? 1.981 -20.594 -4.832 1 94.75 149 GLN B N 1
ATOM 2685 C CA . GLN B 1 149 ? 1.582 -21.047 -3.502 1 94.75 149 GLN B CA 1
ATOM 2686 C C . GLN B 1 149 ? 2.318 -20.266 -2.414 1 94.75 149 GLN B C 1
ATOM 2688 O O . GLN B 1 149 ? 1.726 -19.891 -1.396 1 94.75 149 GLN B O 1
ATOM 2693 N N . HIS B 1 150 ? 3.562 -20.109 -2.674 1 94.94 150 HIS B N 1
ATOM 2694 C CA . HIS B 1 150 ? 4.352 -19.328 -1.73 1 94.94 150 HIS B CA 1
ATOM 2695 C C . HIS B 1 150 ? 3.807 -17.906 -1.602 1 94.94 150 HIS B C 1
ATOM 2697 O O . HIS B 1 150 ? 3.721 -17.359 -0.495 1 94.94 150 HIS B O 1
ATOM 2703 N N . SER B 1 151 ? 3.438 -17.312 -2.729 1 94.94 151 SER B N 1
ATOM 2704 C CA . SER B 1 151 ? 2.859 -15.969 -2.732 1 94.94 151 SER B CA 1
ATOM 2705 C C . SER B 1 151 ? 1.536 -15.938 -1.976 1 94.94 151 SER B C 1
ATOM 2707 O O . SER B 1 151 ? 1.258 -14.984 -1.244 1 94.94 151 SER B O 1
ATOM 2709 N N . ILE B 1 152 ? 0.736 -16.906 -2.146 1 94.81 152 ILE B N 1
ATOM 2710 C CA . ILE B 1 152 ? -0.549 -17 -1.46 1 94.81 152 ILE B CA 1
ATOM 2711 C C . ILE B 1 152 ? -0.323 -17.094 0.047 1 94.81 152 ILE B C 1
ATOM 2713 O O . ILE B 1 152 ? -0.99 -16.406 0.824 1 94.81 152 ILE B O 1
ATOM 2717 N N . CYS B 1 153 ? 0.604 -17.938 0.435 1 94.75 153 CYS B N 1
ATOM 2718 C CA . CYS B 1 153 ? 0.931 -18.094 1.848 1 94.75 153 CYS B CA 1
ATOM 2719 C C . CYS B 1 153 ? 1.419 -16.781 2.443 1 94.75 153 CYS B C 1
ATOM 2721 O O . CYS B 1 153 ? 0.996 -16.391 3.535 1 94.75 153 CYS B O 1
ATOM 2723 N N . GLN B 1 154 ? 2.256 -16.062 1.745 1 93.75 154 GLN B N 1
ATOM 2724 C CA . GLN B 1 154 ? 2.756 -14.781 2.217 1 93.75 154 GLN B CA 1
ATOM 2725 C C . GLN B 1 154 ? 1.634 -13.75 2.295 1 93.75 154 GLN B C 1
ATOM 2727 O O . GLN B 1 154 ? 1.634 -12.891 3.18 1 93.75 154 GLN B O 1
ATOM 2732 N N . ALA B 1 155 ? 0.784 -13.773 1.327 1 95.25 155 ALA B N 1
ATOM 2733 C CA . ALA B 1 155 ? -0.337 -12.844 1.307 1 95.25 155 ALA B CA 1
ATOM 2734 C C . ALA B 1 155 ? -1.247 -13.047 2.514 1 95.25 155 ALA B C 1
ATOM 2736 O O . ALA B 1 155 ? -1.77 -12.086 3.078 1 95.25 155 ALA B O 1
ATOM 2737 N N . TRP B 1 156 ? -1.462 -14.266 2.947 1 95.19 156 TRP B N 1
ATOM 2738 C CA . TRP B 1 156 ? -2.248 -14.562 4.141 1 95.19 156 TRP B CA 1
ATOM 2739 C C . TRP B 1 156 ? -1.612 -13.945 5.379 1 95.19 156 TRP B C 1
ATOM 2741 O O . TRP B 1 156 ? -2.295 -13.297 6.18 1 95.19 156 TRP B O 1
ATOM 2751 N N . GLN B 1 157 ? -0.377 -14.133 5.496 1 94.12 157 GLN B N 1
ATOM 2752 C CA . GLN B 1 157 ? 0.334 -13.609 6.656 1 94.12 157 GLN B CA 1
ATOM 2753 C C . GLN B 1 157 ? 0.355 -12.086 6.645 1 94.12 157 GLN B C 1
ATOM 2755 O O . GLN B 1 157 ? 0.217 -11.445 7.691 1 94.12 157 GLN B O 1
ATOM 2760 N N . ALA B 1 158 ? 0.584 -11.586 5.449 1 94.06 158 ALA B N 1
ATOM 2761 C CA . ALA B 1 158 ? 0.586 -10.133 5.32 1 94.06 158 ALA B CA 1
ATOM 2762 C C . ALA B 1 158 ? -0.785 -9.555 5.648 1 94.06 158 ALA B C 1
ATOM 2764 O O . ALA B 1 158 ? -0.884 -8.539 6.344 1 94.06 158 ALA B O 1
ATOM 2765 N N . ALA B 1 159 ? -1.786 -10.148 5.129 1 96.38 159 ALA B N 1
ATOM 2766 C CA . ALA B 1 159 ? -3.143 -9.688 5.41 1 96.38 159 ALA B CA 1
ATOM 2767 C C . ALA B 1 159 ? -3.42 -9.68 6.91 1 96.38 159 ALA B C 1
ATOM 2769 O O . ALA B 1 159 ? -3.977 -8.719 7.441 1 96.38 159 ALA B O 1
ATOM 2770 N N . TRP B 1 160 ? -3.021 -10.703 7.59 1 96.56 160 TRP B N 1
ATOM 2771 C CA . TRP B 1 160 ? -3.23 -10.789 9.031 1 96.56 160 TRP B CA 1
ATOM 2772 C C . TRP B 1 160 ? -2.475 -9.68 9.758 1 96.56 160 TRP B C 1
ATOM 2774 O O . TRP B 1 160 ? -3.006 -9.062 10.68 1 96.56 160 TRP B O 1
ATOM 2784 N N . SER B 1 161 ? -1.232 -9.484 9.383 1 95.88 161 SER B N 1
ATOM 2785 C CA . SER B 1 161 ? -0.426 -8.445 10.016 1 95.88 161 SER B CA 1
ATOM 2786 C C . SER B 1 161 ? -1.051 -7.066 9.82 1 95.88 161 SER B C 1
ATOM 2788 O O . SER B 1 161 ? -1.119 -6.273 10.766 1 95.88 161 SER B O 1
ATOM 2790 N N . PHE B 1 162 ? -1.447 -6.785 8.617 1 96.56 162 PHE B N 1
ATOM 2791 C CA . PHE B 1 162 ? -2.07 -5.496 8.336 1 96.56 162 PHE B CA 1
ATOM 2792 C C . PHE B 1 162 ? -3.383 -5.352 9.094 1 96.56 162 PHE B C 1
ATOM 2794 O O . PHE B 1 162 ? -3.744 -4.25 9.516 1 96.56 162 PHE B O 1
ATOM 2801 N N . GLN B 1 163 ? -4.129 -6.383 9.211 1 97.69 163 GLN B N 1
ATOM 2802 C CA . GLN B 1 163 ? -5.371 -6.336 9.977 1 97.69 163 GLN B CA 1
ATOM 2803 C C . GLN B 1 163 ? -5.105 -6.016 11.445 1 97.69 163 GLN B C 1
ATOM 2805 O O . GLN B 1 163 ? -5.828 -5.227 12.055 1 97.69 163 GLN B O 1
ATOM 2810 N N . LEU B 1 164 ? -4.066 -6.617 11.977 1 97 164 LEU B N 1
ATOM 2811 C CA . LEU B 1 164 ? -3.695 -6.344 13.359 1 97 164 LEU B CA 1
ATOM 2812 C C . LEU B 1 164 ? -3.289 -4.883 13.539 1 97 164 LEU B C 1
ATOM 2814 O O . LEU B 1 164 ? -3.736 -4.223 14.477 1 97 164 LEU B O 1
ATOM 2818 N N . ILE B 1 165 ? -2.5 -4.445 12.656 1 96.25 165 ILE B N 1
ATOM 2819 C CA . ILE B 1 165 ? -2.07 -3.051 12.695 1 96.25 165 ILE B CA 1
ATOM 2820 C C . ILE B 1 165 ? -3.281 -2.133 12.555 1 96.25 165 ILE B C 1
ATOM 2822 O O . ILE B 1 165 ? -3.41 -1.145 13.281 1 96.25 165 ILE B O 1
ATOM 2826 N N . GLY B 1 166 ? -4.117 -2.48 11.609 1 96.69 166 GLY B N 1
ATOM 2827 C CA . GLY B 1 166 ? -5.316 -1.681 11.414 1 96.69 166 GLY B CA 1
ATOM 2828 C C . GLY B 1 166 ? -6.184 -1.588 12.656 1 96.69 166 GLY B C 1
ATOM 2829 O O . GLY B 1 166 ? -6.672 -0.509 13 1 96.69 166 GLY B O 1
ATOM 2830 N N . CYS B 1 167 ? -6.352 -2.621 13.344 1 97.31 167 CYS B N 1
ATOM 2831 C CA . CYS B 1 167 ? -7.145 -2.621 14.57 1 97.31 167 CYS B CA 1
ATOM 2832 C C . CYS B 1 167 ? -6.516 -1.728 15.633 1 97.31 167 CYS B C 1
ATOM 2834 O O . CYS B 1 167 ? -7.211 -0.969 16.312 1 97.31 167 CYS B O 1
ATOM 2836 N N . THR B 1 168 ? -5.258 -1.862 15.773 1 97.25 168 THR B N 1
ATOM 2837 C CA . THR B 1 168 ? -4.547 -1.044 16.75 1 97.25 168 THR B CA 1
ATOM 2838 C C . THR B 1 168 ? -4.676 0.438 16.406 1 97.25 168 THR B C 1
ATOM 2840 O O . THR B 1 168 ? -4.906 1.266 17.297 1 97.25 168 THR B O 1
ATOM 2843 N N . PHE B 1 169 ? -4.594 0.76 15.203 1 97.19 169 PHE B N 1
ATOM 2844 C CA . PHE B 1 169 ? -4.656 2.156 14.789 1 97.19 169 PHE B CA 1
ATOM 2845 C C . PHE B 1 169 ? -6.082 2.686 14.875 1 97.19 169 PHE B C 1
ATOM 2847 O O . PHE B 1 169 ? -6.297 3.871 15.133 1 97.19 169 PHE B O 1
ATOM 2854 N N . LEU B 1 170 ? -7.016 1.884 14.641 1 97.5 170 LEU B N 1
ATOM 2855 C CA . LEU B 1 170 ? -8.398 2.314 14.828 1 97.5 170 LEU B CA 1
ATOM 2856 C C . LEU B 1 170 ? -8.68 2.615 16.297 1 97.5 170 LEU B C 1
ATOM 2858 O O . LEU B 1 170 ? -9.398 3.564 16.609 1 97.5 170 LEU B O 1
ATOM 2862 N N . LEU B 1 171 ? -8.109 1.823 17.172 1 96.38 171 LEU B N 1
ATOM 2863 C CA . LEU B 1 171 ? -8.219 2.105 18.594 1 96.38 171 LEU B CA 1
ATOM 2864 C C . LEU B 1 171 ? -7.531 3.424 18.938 1 96.38 171 LEU B C 1
ATOM 2866 O O . LEU B 1 171 ? -8.07 4.223 19.703 1 96.38 171 LEU B O 1
ATOM 2870 N N . TRP B 1 172 ? -6.402 3.586 18.375 1 95.25 172 TRP B N 1
ATOM 2871 C CA . TRP B 1 172 ? -5.668 4.828 18.594 1 95.25 172 TRP B CA 1
ATOM 2872 C C . TRP B 1 172 ? -6.488 6.031 18.141 1 95.25 172 TRP B C 1
ATOM 2874 O O . TRP B 1 172 ? -6.492 7.07 18.797 1 95.25 172 TRP B O 1
ATOM 2884 N N . MET B 1 173 ? -7.156 5.922 17.031 1 95.25 173 MET B N 1
ATOM 2885 C CA . MET B 1 173 ? -8 7.016 16.562 1 95.25 173 MET B CA 1
ATOM 2886 C C . MET B 1 173 ? -9.141 7.289 17.531 1 95.25 173 MET B C 1
ATOM 2888 O O . MET B 1 173 ? -9.508 8.445 17.766 1 95.25 173 MET B O 1
ATOM 2892 N N . LEU B 1 174 ? -9.75 6.242 18.062 1 95.25 174 LEU B N 1
ATOM 2893 C CA . LEU B 1 174 ? -10.828 6.418 19.031 1 95.25 174 LEU B CA 1
ATOM 2894 C C . LEU B 1 174 ? -10.344 7.207 20.234 1 95.25 174 LEU B C 1
ATOM 2896 O O . LEU B 1 174 ? -11.039 8.102 20.719 1 95.25 174 LEU B O 1
ATOM 2900 N N . ILE B 1 175 ? -9.18 6.914 20.703 1 93.69 175 ILE B N 1
ATOM 2901 C CA . ILE B 1 175 ? -8.602 7.59 21.859 1 93.69 175 ILE B CA 1
ATOM 2902 C C . ILE B 1 175 ? -8.289 9.039 21.5 1 93.69 175 ILE B C 1
ATOM 2904 O O . ILE B 1 175 ? -8.617 9.961 22.25 1 93.69 175 ILE B O 1
ATOM 2908 N N . MET B 1 176 ? -7.656 9.242 20.391 1 91.19 176 MET B N 1
ATOM 2909 C CA . MET B 1 176 ? -7.301 10.586 19.938 1 91.19 176 MET B CA 1
ATOM 2910 C C . MET B 1 176 ? -8.547 11.438 19.734 1 91.19 176 MET B C 1
ATOM 2912 O O . MET B 1 176 ? -8.594 12.586 20.172 1 91.19 176 MET B O 1
ATOM 2916 N N . ALA B 1 177 ? -9.539 10.906 19.031 1 91 177 ALA B N 1
ATOM 2917 C CA . ALA B 1 177 ? -10.766 11.648 18.781 1 91 177 ALA B CA 1
ATOM 2918 C C . ALA B 1 177 ? -11.508 11.961 20.078 1 91 177 ALA B C 1
ATOM 2920 O O . ALA B 1 177 ? -12.117 13.023 20.203 1 91 177 ALA B O 1
ATOM 2921 N N . TYR B 1 178 ? -11.469 11.078 21.031 1 89.94 178 TYR B N 1
ATOM 2922 C CA . TYR B 1 178 ? -12.102 11.305 22.328 1 89.94 178 TYR B CA 1
ATOM 2923 C C . TYR B 1 178 ? -11.414 12.43 23.078 1 89.94 178 TYR B C 1
ATOM 2925 O O . TYR B 1 178 ? -12.078 13.258 23.719 1 89.94 178 TYR B O 1
ATOM 2933 N N . ARG B 1 179 ? -10.148 12.484 23 1 89 179 ARG B N 1
ATOM 2934 C CA . ARG B 1 179 ? -9.398 13.555 23.656 1 89 179 ARG B CA 1
ATOM 2935 C C . ARG B 1 179 ? -9.719 14.906 23.031 1 89 179 ARG B C 1
ATOM 2937 O O . ARG B 1 179 ? -9.859 15.906 23.734 1 89 179 ARG B O 1
ATOM 2944 N N . VAL B 1 180 ? -9.836 14.945 21.766 1 84.69 180 VAL B N 1
ATOM 2945 C CA . VAL B 1 180 ? -10.172 16.172 21.062 1 84.69 180 VAL B CA 1
ATOM 2946 C C . VAL B 1 180 ? -11.594 16.609 21.422 1 84.69 180 VAL B C 1
ATOM 2948 O O . VAL B 1 180 ? -11.859 17.797 21.594 1 84.69 180 VAL B O 1
ATOM 2951 N N . TYR B 1 181 ? -12.492 15.68 21.531 1 83.56 181 TYR B N 1
ATOM 2952 C CA . TYR B 1 181 ? -13.875 15.961 21.906 1 83.56 181 TYR B CA 1
ATOM 2953 C C . TYR B 1 181 ? -13.945 16.531 23.328 1 83.56 181 TYR B C 1
ATOM 2955 O O . TYR B 1 181 ? -14.641 17.516 23.562 1 83.56 181 TYR B O 1
ATOM 2963 N N . ARG B 1 182 ? -13.195 16.016 24.203 1 85.19 182 ARG B N 1
ATOM 2964 C CA . ARG B 1 182 ? -13.211 16.438 25.594 1 85.19 182 ARG B CA 1
ATOM 2965 C C . ARG B 1 182 ? -12.609 17.828 25.766 1 85.19 182 ARG B C 1
ATOM 2967 O O . ARG B 1 182 ? -13.055 18.594 26.625 1 85.19 182 ARG B O 1
ATOM 2974 N N . ASP B 1 183 ? -11.609 18.078 25.016 1 82.69 183 ASP B N 1
ATOM 2975 C CA . ASP B 1 183 ? -10.961 19.391 25.125 1 82.69 183 ASP B CA 1
ATOM 2976 C C . ASP B 1 183 ? -11.867 20.5 24.609 1 82.69 183 ASP B C 1
ATOM 2978 O O . ASP B 1 183 ? -11.68 21.672 24.969 1 82.69 183 ASP B O 1
ATOM 2982 N N . HIS B 1 184 ? -12.773 20.219 23.844 1 78.38 184 HIS B N 1
ATOM 2983 C CA . HIS B 1 184 ? -13.648 21.234 23.281 1 78.38 184 HIS B CA 1
ATOM 2984 C C . HIS B 1 184 ? -14.922 21.391 24.109 1 78.38 184 HIS B C 1
ATOM 2986 O O . HIS B 1 184 ? -15.562 22.438 24.078 1 78.38 184 HIS B O 1
ATOM 2992 N N . VAL B 1 185 ? -15.312 20.438 24.766 1 67.56 185 VAL B N 1
ATOM 2993 C CA . VAL B 1 185 ? -16.469 20.594 25.641 1 67.56 185 VAL B CA 1
ATOM 2994 C C . VAL B 1 185 ? -16.031 21.062 27.016 1 67.56 185 VAL B C 1
ATOM 2996 O O . VAL B 1 185 ? -14.984 20.656 27.516 1 67.56 185 VAL B O 1
#

Nearest PDB structures (foldseek):
  6z0c-assembly1_A  TM=5.303E-01  e=7.461E-01  Escherichia coli
  6uun-assembly1_R  TM=3.003E-01  e=6.058E+00  Homo sapiens
  8afz-assembly1_A  TM=3.094E-01  e=8.454E+00  Homo sapiens
  7vvo-assembly1_R  TM=2.845E-01  e=6.058E+00  Homo sapiens
  6z0c-assembly1_A  TM=5.283E-01  e=5.321E-01  Escherichia coli

pLDDT: mean 86.49, std 16.42, range [31.52, 98.44]

Radius of gyration: 26.87 Å; Cα contacts (8 Å, |Δi|>4): 368; chains: 2; bounding box: 84×87×63 Å

Sequence (370 aa):
MALTESTMPEVVVRRIRTKYHWPSVQLNSWLAIMLVGSSAILGIFSSFIATQRQLKIGIPWYFPYWVTVGTLSVIFILIMFWLIARRQLLPGIVIMGSFILLILWVVGLIMISLQLWGPSGNVNTNCQLYVENQPVTGVSVQTLAWLEQHSICQAWQAAWSFQLIGCTFLLWMLIMAYRVYRDHVMALTESTMPEVVVRRIRTKYHWPSVQLNSWLAIMLVGSSAILGIFSSFIATQRQLKIGIPWYFPYWVTVGTLSVIFILIMFWLIARRQLLPGIVIMGSFILLILWVVGLIMISLQLWGPSGNVNTNCQLYVENQPVTGVSVQTLAWLEQHSICQAWQAAWSFQLIGCTFLLWMLIMAYRVYRDHV

Secondary structure (DSSP, 8-state):
-----------------------HHHHHHHHHHHHHHHHHHHHHHHHHHHHHHHHT----THHHHHHHHHHHHHHHHHHHHHHHHTT---HHHHHHHHHHHHHHHHHHHHHHHHHHHSTTT-HHHHHIIIIITS---SSSHHHHHHHHHHHHHHHHHHHHHHHHHHHHHHHHHHHHHHHHHHHH-/-----------------------HHHHHHHHHHHHHHHHHHHHHHHHHHHHHHHHT----THHHHHHHHHHHHHHHHHHHHHHHHTT---HHHHHHHHHHHHHHHHHHHHHHHHHHHSTTT-HHHHHIIIIITS---SSSHHHHHHHHHHHHHHHHHHHHHHHHHHHHHHHHHHHHHHHHHHHH-

Solvent-accessible surface area (backbone atoms only — not comparable to full-atom values): 19856 Å² total; per-residue (Å²): 134,78,81,73,74,72,76,69,71,76,71,69,69,65,76,66,74,76,71,70,76,68,62,62,64,62,50,46,51,50,53,32,52,50,48,44,38,26,52,48,40,24,51,50,32,49,49,49,52,52,50,28,59,43,32,66,49,84,74,61,70,70,38,62,47,42,34,51,51,19,49,50,48,46,51,50,52,52,50,50,51,54,26,54,71,65,71,60,62,52,38,66,61,53,36,52,53,34,52,55,49,37,53,54,47,49,55,50,43,51,53,52,46,38,34,39,71,25,92,86,45,32,46,49,58,50,36,44,63,64,38,70,69,51,77,58,71,38,89,47,61,65,23,34,21,49,49,31,52,46,49,51,49,49,47,53,52,48,42,51,52,37,45,52,53,46,44,54,50,34,50,50,48,42,54,52,31,48,52,48,45,54,72,72,99,135,79,80,74,74,73,73,68,72,76,74,70,70,66,76,65,71,77,72,70,77,68,62,61,64,62,50,47,51,50,52,35,52,49,49,43,37,26,52,50,41,25,50,51,32,48,50,49,52,51,50,27,58,43,34,66,49,84,76,62,72,69,38,61,48,42,32,51,51,20,48,52,48,48,50,51,52,52,49,49,52,54,26,56,72,65,70,59,62,52,42,66,62,53,37,54,54,33,52,55,49,38,54,55,46,50,55,51,44,52,52,52,47,39,34,38,71,26,93,86,46,31,48,48,57,49,37,45,62,66,39,70,70,52,78,58,69,38,90,47,61,67,22,34,22,47,50,30,52,46,49,52,48,50,48,53,54,48,44,52,51,37,45,54,51,46,44,54,50,35,51,51,47,42,54,52,30,48,53,47,46,52,73,72,97

Organism: NCBI:txid62690